Protein AF-0000000079325546 (afdb_homodimer)

Structure (mmCIF, N/CA/C/O backbone):
data_AF-0000000079325546-model_v1
#
loop_
_entity.id
_entity.type
_entity.pdbx_description
1 polymer "Pyridoxamine 5'-phosphate oxidase"
#
loop_
_atom_site.group_PDB
_atom_site.id
_atom_site.type_symbol
_atom_site.label_atom_id
_atom_site.label_alt_id
_atom_site.label_comp_id
_atom_site.label_asym_id
_atom_site.label_entity_id
_atom_site.label_seq_id
_atom_site.pdbx_PDB_ins_code
_atom_site.Cartn_x
_atom_site.Cartn_y
_atom_site.Cartn_z
_atom_site.occupancy
_atom_site.B_iso_or_equiv
_atom_site.auth_seq_id
_atom_site.auth_comp_id
_atom_site.auth_asym_id
_atom_site.auth_atom_id
_atom_site.pdbx_PDB_model_num
ATOM 1 N N . MET A 1 1 ? 11.289 -16.547 10.039 1 93.25 1 MET A N 1
ATOM 2 C CA . MET A 1 1 ? 10.32 -16.469 8.945 1 93.25 1 MET A CA 1
ATOM 3 C C . MET A 1 1 ? 9.016 -17.156 9.328 1 93.25 1 MET A C 1
ATOM 5 O O . MET A 1 1 ? 7.969 -16.875 8.742 1 93.25 1 MET A O 1
ATOM 9 N N . ASP A 1 2 ? 8.977 -17.953 10.344 1 94.94 2 ASP A N 1
ATOM 10 C CA . ASP A 1 2 ? 7.75 -18.625 10.75 1 94.94 2 ASP A CA 1
ATOM 11 C C . ASP A 1 2 ? 6.691 -17.641 11.211 1 94.94 2 ASP A C 1
ATOM 13 O O . ASP A 1 2 ? 5.52 -17.75 10.859 1 94.94 2 ASP A O 1
ATOM 17 N N . LYS A 1 3 ? 7.148 -16.656 11.977 1 96.25 3 LYS A N 1
ATOM 18 C CA . LYS A 1 3 ? 6.262 -15.609 12.461 1 96.25 3 LYS A CA 1
ATOM 19 C C . LYS A 1 3 ? 5.594 -14.867 11.305 1 96.25 3 LYS A C 1
ATOM 21 O O . LYS A 1 3 ? 4.383 -14.633 11.328 1 96.25 3 LYS A O 1
ATOM 26 N N . ILE A 1 4 ? 6.336 -14.562 10.305 1 98.06 4 ILE A N 1
ATOM 27 C CA . ILE A 1 4 ? 5.863 -13.828 9.133 1 98.06 4 ILE A CA 1
ATOM 28 C C . ILE A 1 4 ? 4.867 -14.688 8.352 1 98.06 4 ILE A C 1
ATOM 30 O O . ILE A 1 4 ? 3.791 -14.219 7.984 1 98.06 4 ILE A O 1
ATOM 34 N N . ILE A 1 5 ? 5.23 -15.898 8.141 1 97.81 5 ILE A N 1
ATOM 35 C CA . ILE A 1 5 ? 4.406 -16.812 7.363 1 97.81 5 ILE A CA 1
ATOM 36 C C . ILE A 1 5 ? 3.076 -17.047 8.078 1 97.81 5 ILE A C 1
ATOM 38 O O . ILE A 1 5 ? 2.014 -16.984 7.449 1 97.81 5 ILE A O 1
ATOM 42 N N . ASP A 1 6 ? 3.08 -17.297 9.367 1 97.62 6 ASP A N 1
ATOM 43 C CA . ASP A 1 6 ? 1.866 -17.484 10.156 1 97.62 6 ASP A CA 1
ATOM 44 C C . ASP A 1 6 ? 0.95 -16.266 10.055 1 97.62 6 ASP A C 1
ATOM 46 O O . ASP A 1 6 ? -0.263 -16.406 9.891 1 97.62 6 ASP A O 1
ATOM 50 N N . PHE A 1 7 ? 1.542 -15.086 10.172 1 98.12 7 PHE A N 1
ATOM 51 C CA . PHE A 1 7 ? 0.789 -13.836 10.086 1 98.12 7 PHE A CA 1
ATOM 52 C C . PHE A 1 7 ? 0.1 -13.711 8.734 1 98.12 7 PHE A C 1
ATOM 54 O O . PHE A 1 7 ? -1.099 -13.43 8.664 1 98.12 7 PHE A O 1
ATOM 61 N N . LEU A 1 8 ? 0.866 -13.984 7.656 1 97.94 8 LEU A N 1
ATOM 62 C CA . LEU A 1 8 ? 0.354 -13.758 6.309 1 97.94 8 LEU A CA 1
ATOM 63 C C . LEU A 1 8 ? -0.679 -14.82 5.938 1 97.94 8 LEU A C 1
ATOM 65 O O . LEU A 1 8 ? -1.595 -14.547 5.156 1 97.94 8 LEU A O 1
ATOM 69 N N . GLU A 1 9 ? -0.531 -15.992 6.469 1 96.62 9 GLU A N 1
ATOM 70 C CA . GLU A 1 9 ? -1.527 -17.031 6.223 1 96.62 9 GLU A CA 1
ATOM 71 C C . GLU A 1 9 ? -2.859 -16.688 6.883 1 96.62 9 GLU A C 1
ATOM 73 O O . GLU A 1 9 ? -3.924 -17 6.344 1 96.62 9 GLU A O 1
ATOM 78 N N . LYS A 1 10 ? -2.811 -15.977 7.977 1 96.75 10 LYS A N 1
ATOM 79 C CA . LYS A 1 10 ? -4.012 -15.578 8.703 1 96.75 10 LYS A CA 1
ATOM 80 C C . LYS A 1 10 ? -4.57 -14.266 8.164 1 96.75 10 LYS A C 1
ATOM 82 O O . LYS A 1 10 ? -5.746 -13.961 8.352 1 96.75 10 LYS A O 1
ATOM 87 N N . ASN A 1 11 ? -3.682 -13.492 7.566 1 96.75 11 ASN A N 1
ATOM 88 C CA . ASN A 1 11 ? -3.998 -12.203 6.961 1 96.75 11 ASN A CA 1
ATOM 89 C C . ASN A 1 11 ? -3.445 -12.094 5.543 1 96.75 11 ASN A C 1
ATOM 91 O O . ASN A 1 11 ? -2.35 -11.57 5.336 1 96.75 11 ASN A O 1
ATOM 95 N N . ASN A 1 12 ? -4.254 -12.469 4.559 1 94.75 12 ASN A N 1
ATOM 96 C CA . ASN A 1 12 ? -3.639 -12.695 3.254 1 94.75 12 ASN A CA 1
ATOM 97 C C . ASN A 1 12 ? -4.035 -11.617 2.254 1 94.75 12 ASN A C 1
ATOM 99 O O . ASN A 1 12 ? -3.68 -11.695 1.076 1 94.75 12 ASN A O 1
ATOM 103 N N . VAL A 1 13 ? -4.836 -10.625 2.691 1 95.88 13 VAL A N 1
ATOM 104 C CA . VAL A 1 13 ? -5.203 -9.508 1.827 1 95.88 13 VAL A CA 1
ATOM 105 C C . VAL A 1 13 ? -4.402 -8.266 2.217 1 95.88 13 VAL A C 1
ATOM 107 O O . VAL A 1 13 ? -4.402 -7.859 3.381 1 95.88 13 VAL A O 1
ATOM 110 N N . GLY A 1 14 ? -3.703 -7.766 1.315 1 97.62 14 GLY A N 1
ATOM 111 C CA . GLY A 1 14 ? -2.904 -6.57 1.534 1 97.62 14 GLY A CA 1
ATOM 112 C C . GLY A 1 14 ? -2.801 -5.688 0.304 1 97.62 14 GLY A C 1
ATOM 113 O O . GLY A 1 14 ? -3.727 -5.637 -0.509 1 97.62 14 GLY A O 1
ATOM 114 N N . VAL A 1 15 ? -1.781 -4.887 0.283 1 98.38 15 VAL A N 1
ATOM 115 C CA . VAL A 1 15 ? -1.498 -4.008 -0.848 1 98.38 15 VAL A CA 1
ATOM 116 C C . VAL A 1 15 ? -0.168 -4.402 -1.486 1 98.38 15 VAL A C 1
ATOM 118 O O . VAL A 1 15 ? 0.863 -4.449 -0.811 1 98.38 15 VAL A O 1
ATOM 121 N N . LEU A 1 16 ? -0.198 -4.703 -2.732 1 98.75 16 LEU A N 1
ATOM 122 C CA . LEU A 1 16 ? 1.007 -4.934 -3.523 1 98.75 16 LEU A CA 1
ATOM 123 C C . LEU A 1 16 ? 1.442 -3.652 -4.23 1 98.75 16 LEU A C 1
ATOM 125 O O . LEU A 1 16 ? 0.652 -3.033 -4.945 1 98.75 16 LEU A O 1
ATOM 129 N N . THR A 1 17 ? 2.678 -3.33 -4.02 1 98.81 17 THR A N 1
ATOM 130 C CA . THR A 1 17 ? 3.174 -2.084 -4.594 1 98.81 17 THR A CA 1
ATOM 131 C C . THR A 1 17 ? 4.309 -2.355 -5.578 1 98.81 17 THR A C 1
ATOM 133 O O . THR A 1 17 ? 5.145 -3.227 -5.344 1 98.81 17 THR A O 1
ATOM 136 N N . THR A 1 18 ? 4.27 -1.662 -6.656 1 98.75 18 THR A N 1
ATOM 137 C CA . THR A 1 18 ? 5.309 -1.617 -7.68 1 98.75 18 THR A CA 1
ATOM 138 C C . THR A 1 18 ? 5.789 -0.187 -7.902 1 98.75 18 THR A C 1
ATOM 140 O O . THR A 1 18 ? 5.254 0.752 -7.309 1 98.75 18 THR A O 1
ATOM 143 N N . SER A 1 19 ? 6.891 -0.044 -8.602 1 98.5 19 SER A N 1
ATOM 144 C CA . SER A 1 19 ? 7.414 1.28 -8.922 1 98.5 19 SER A CA 1
ATOM 145 C C . SER A 1 19 ? 7.695 1.416 -10.414 1 98.5 19 SER A C 1
ATOM 147 O O . SER A 1 19 ? 8.336 0.551 -11.016 1 98.5 19 SER A O 1
ATOM 149 N N . GLU A 1 20 ? 7.098 2.387 -10.992 1 98 20 GLU A N 1
ATOM 150 C CA . GLU A 1 20 ? 7.348 2.758 -12.383 1 98 20 GLU A CA 1
ATOM 151 C C . GLU A 1 20 ? 7.883 4.184 -12.484 1 98 20 GLU A C 1
ATOM 153 O O . GLU A 1 20 ? 7.219 5.133 -12.055 1 98 20 GLU A O 1
ATOM 158 N N . ASN A 1 21 ? 9.141 4.398 -13.039 1 97.31 21 ASN A N 1
ATOM 159 C CA . ASN A 1 21 ? 9.758 5.719 -13.125 1 97.31 21 ASN A CA 1
ATOM 160 C C . ASN A 1 21 ? 9.844 6.387 -11.758 1 97.31 21 ASN A C 1
ATOM 162 O O . ASN A 1 21 ? 9.539 7.574 -11.625 1 97.31 21 ASN A O 1
ATOM 166 N N . ASN A 1 22 ? 10.141 5.621 -10.789 1 97.94 22 ASN A N 1
ATOM 167 C CA . ASN A 1 22 ? 10.32 6.031 -9.406 1 97.94 22 ASN A CA 1
ATOM 168 C C . ASN A 1 22 ? 9.031 6.574 -8.805 1 97.94 22 ASN A C 1
ATOM 170 O O . ASN A 1 22 ? 9.062 7.363 -7.859 1 97.94 22 ASN A O 1
ATOM 174 N N . LYS A 1 23 ? 7.867 6.203 -9.422 1 98.5 23 LYS A N 1
ATOM 175 C CA . LYS A 1 23 ? 6.547 6.473 -8.852 1 98.5 23 LYS A CA 1
ATOM 176 C C . LYS A 1 23 ? 5.879 5.184 -8.375 1 98.5 23 LYS A C 1
ATOM 178 O O . LYS A 1 23 ? 5.797 4.207 -9.125 1 98.5 23 LYS A O 1
ATOM 183 N N . PRO A 1 24 ? 5.441 5.184 -7.168 1 98.56 24 PRO A N 1
ATOM 184 C CA . PRO A 1 24 ? 4.848 3.959 -6.625 1 98.56 24 PRO A CA 1
ATOM 185 C C . PRO A 1 24 ? 3.402 3.754 -7.074 1 98.56 24 PRO A C 1
ATOM 187 O O . PRO A 1 24 ? 2.656 4.727 -7.227 1 98.56 24 PRO A O 1
ATOM 190 N N . HIS A 1 25 ? 3.051 2.543 -7.289 1 98.12 25 HIS A N 1
ATOM 191 C CA . HIS A 1 25 ? 1.702 2.111 -7.637 1 98.12 25 HIS A CA 1
ATOM 192 C C . HIS A 1 25 ? 1.265 0.926 -6.781 1 98.12 25 HIS A C 1
ATOM 194 O O . HIS A 1 25 ? 1.986 -0.068 -6.676 1 98.12 25 HIS A O 1
ATOM 200 N N . GLY A 1 26 ? 0.148 1.068 -6.137 1 97.81 26 GLY A N 1
ATOM 201 C CA . GLY A 1 26 ? -0.352 -0.001 -5.285 1 97.81 26 GLY A CA 1
ATOM 202 C C . GLY A 1 26 ? -1.658 -0.593 -5.781 1 97.81 26 GLY A C 1
ATOM 203 O O . GLY A 1 26 ? -2.396 0.053 -6.527 1 97.81 26 GLY A O 1
ATOM 204 N N . ARG A 1 27 ? -1.995 -1.806 -5.34 1 96.69 27 ARG A N 1
ATOM 205 C CA . ARG A 1 27 ? -3.262 -2.479 -5.609 1 96.69 27 ARG A CA 1
ATOM 206 C C . ARG A 1 27 ? -3.59 -3.49 -4.52 1 96.69 27 ARG A C 1
ATOM 208 O O . ARG A 1 27 ? -2.689 -4.082 -3.924 1 96.69 27 ARG A O 1
ATOM 215 N N . PRO A 1 28 ? -4.883 -3.609 -4.297 1 96.62 28 PRO A N 1
ATOM 216 C CA . PRO A 1 28 ? -5.219 -4.734 -3.424 1 96.62 28 PRO A CA 1
ATOM 217 C C . PRO A 1 28 ? -4.801 -6.082 -4.008 1 96.62 28 PRO A C 1
ATOM 219 O O . PRO A 1 28 ? -4.934 -6.305 -5.215 1 96.62 28 PRO A O 1
ATOM 222 N N . GLN A 1 29 ? -4.285 -6.898 -3.205 1 96.69 29 GLN A N 1
ATOM 223 C CA . GLN A 1 29 ? -3.777 -8.188 -3.652 1 96.69 29 GLN A CA 1
ATOM 224 C C . GLN A 1 29 ? -3.832 -9.219 -2.527 1 96.69 29 GLN A C 1
ATOM 226 O O . GLN A 1 29 ? -3.6 -8.891 -1.363 1 96.69 29 GLN A O 1
ATOM 231 N N . HIS A 1 30 ? -4.098 -10.383 -2.934 1 95.31 30 HIS A N 1
ATOM 232 C CA . HIS A 1 30 ? -3.973 -11.539 -2.051 1 95.31 30 HIS A CA 1
ATOM 233 C C . HIS A 1 30 ? -2.633 -12.234 -2.242 1 95.31 30 HIS A C 1
ATOM 235 O O . HIS A 1 30 ? -2.146 -12.359 -3.369 1 95.31 30 HIS A O 1
ATOM 241 N N . ILE A 1 31 ? -2.082 -12.648 -1.13 1 97 31 ILE A N 1
ATOM 242 C CA . ILE A 1 31 ? -1.079 -13.695 -1.29 1 97 31 ILE A CA 1
ATOM 243 C C . ILE A 1 31 ? -1.768 -15.039 -1.515 1 97 31 ILE A C 1
ATOM 245 O O . ILE A 1 31 ? -2.516 -15.516 -0.655 1 97 31 ILE A O 1
ATOM 249 N N . HIS A 1 32 ? -1.506 -15.672 -2.541 1 95.56 32 HIS A N 1
ATOM 250 C CA . HIS A 1 32 ? -2.32 -16.812 -2.947 1 95.56 32 HIS A CA 1
ATOM 251 C C . HIS A 1 32 ? -1.761 -18.109 -2.385 1 95.56 32 HIS A C 1
ATOM 253 O O . HIS A 1 32 ? -2.508 -19.062 -2.158 1 95.56 32 HIS A O 1
ATOM 259 N N . LEU A 1 33 ? -0.439 -18.156 -2.262 1 96.5 33 LEU A N 1
ATOM 260 C CA . LEU A 1 33 ? 0.204 -19.375 -1.784 1 96.5 33 LEU A CA 1
ATOM 261 C C . LEU A 1 33 ? 1.581 -19.062 -1.203 1 96.5 33 LEU A C 1
ATOM 263 O O . LEU A 1 33 ? 2.332 -18.266 -1.763 1 96.5 33 LEU A O 1
ATOM 267 N N . ILE A 1 34 ? 1.872 -19.578 -0.081 1 97.31 34 ILE A N 1
ATOM 268 C CA . ILE A 1 34 ? 3.213 -19.594 0.496 1 97.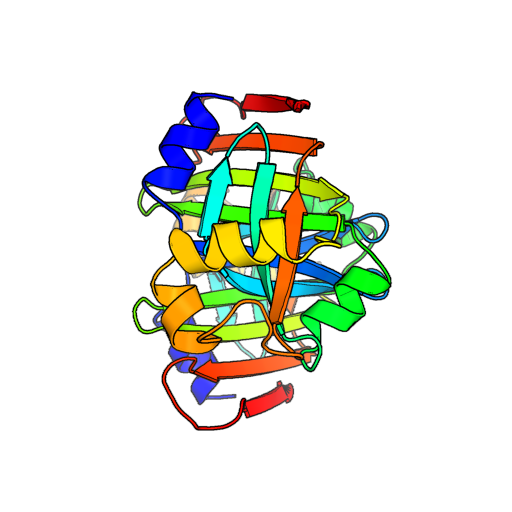31 34 ILE A CA 1
ATOM 269 C C . ILE A 1 34 ? 3.721 -21.031 0.594 1 97.31 34 ILE A C 1
ATOM 271 O O . ILE A 1 34 ? 3.164 -21.844 1.337 1 97.31 34 ILE A O 1
ATOM 275 N N . LYS A 1 35 ? 4.738 -21.281 -0.217 1 95.38 35 LYS A N 1
ATOM 276 C CA . LYS A 1 35 ? 5.234 -22.656 -0.28 1 95.38 35 LYS A CA 1
ATOM 277 C C . LYS A 1 35 ? 6.699 -22.688 -0.703 1 95.38 35 LYS A C 1
ATOM 279 O O . LYS A 1 35 ? 7.109 -21.953 -1.606 1 95.38 35 LYS A O 1
ATOM 284 N N . ASP A 1 36 ? 7.523 -23.562 0.005 1 94 36 ASP A N 1
ATOM 285 C CA . ASP A 1 36 ? 8.914 -23.828 -0.343 1 94 36 ASP A CA 1
ATOM 286 C C . ASP A 1 36 ? 9.727 -22.547 -0.393 1 94 36 ASP A C 1
ATOM 288 O O . ASP A 1 36 ? 10.484 -22.312 -1.34 1 94 36 ASP A O 1
ATOM 292 N N . GLY A 1 37 ? 9.414 -21.641 0.538 1 94.44 37 GLY A N 1
ATOM 293 C CA . GLY A 1 37 ? 10.172 -20.406 0.686 1 94.44 37 GLY A CA 1
ATOM 294 C C . GLY A 1 37 ? 9.758 -19.328 -0.3 1 94.44 37 GLY A C 1
ATOM 295 O O . GLY A 1 37 ? 10.414 -18.297 -0.406 1 94.44 37 GLY A O 1
ATOM 296 N N . LYS A 1 38 ? 8.625 -19.562 -0.994 1 96.75 38 LYS A N 1
ATOM 297 C CA . LYS A 1 38 ? 8.164 -18.609 -1.994 1 96.75 38 LYS A CA 1
ATOM 298 C C . LYS A 1 38 ? 6.824 -17.984 -1.588 1 96.75 38 LYS A C 1
ATOM 300 O O . LYS A 1 38 ? 5.949 -18.688 -1.071 1 96.75 38 LYS A O 1
ATOM 305 N N . PHE A 1 39 ? 6.715 -16.781 -1.78 1 98.31 39 PHE A N 1
ATOM 306 C CA . PHE A 1 39 ? 5.453 -16.047 -1.675 1 98.31 39 PHE A CA 1
ATOM 307 C C . PHE A 1 39 ? 4.852 -15.812 -3.055 1 98.31 39 PHE A C 1
ATOM 309 O O . PHE A 1 39 ? 5.367 -15 -3.826 1 98.31 39 PHE A O 1
ATOM 316 N N . TYR A 1 40 ? 3.703 -16.406 -3.395 1 98.25 40 TYR A N 1
ATOM 317 C CA . TYR A 1 40 ? 3.168 -16.422 -4.75 1 98.25 40 TYR A CA 1
ATOM 318 C C . TYR A 1 40 ? 2.051 -15.391 -4.902 1 98.25 40 TYR A C 1
ATOM 320 O O . TYR A 1 40 ? 1.165 -15.297 -4.051 1 98.25 40 TYR A O 1
ATOM 328 N N . PHE A 1 41 ? 2.096 -14.75 -5.988 1 98.38 41 PHE A N 1
ATOM 329 C CA . PHE A 1 41 ? 1.073 -13.82 -6.453 1 98.38 41 PHE A CA 1
ATOM 330 C C . PHE A 1 41 ? 0.689 -14.117 -7.898 1 98.38 41 PHE A C 1
ATOM 332 O O . PHE A 1 41 ? 1.352 -14.906 -8.57 1 98.38 41 PHE A O 1
ATOM 339 N N . THR A 1 42 ? -0.396 -13.453 -8.312 1 98.06 42 THR A N 1
ATOM 340 C CA . THR A 1 42 ? -0.812 -13.617 -9.703 1 98.06 42 THR A CA 1
ATOM 341 C C . THR A 1 42 ? -1.234 -12.273 -10.297 1 98.06 42 THR A C 1
ATOM 343 O O . THR A 1 42 ? -1.487 -11.312 -9.562 1 98.06 42 THR A O 1
ATOM 346 N N . THR A 1 43 ? -1.185 -12.195 -11.57 1 97.5 43 THR A N 1
ATOM 347 C CA . THR A 1 43 ? -1.693 -11.062 -12.344 1 97.5 43 THR A CA 1
ATOM 348 C C . THR A 1 43 ? -2.049 -11.5 -13.758 1 97.5 43 THR A C 1
ATOM 350 O O . THR A 1 43 ? -1.806 -12.641 -14.148 1 97.5 43 THR A O 1
ATOM 353 N N . ALA A 1 44 ? -2.805 -10.719 -14.461 1 97.06 44 ALA A N 1
ATOM 354 C CA . ALA A 1 44 ? -3.025 -10.906 -15.891 1 97.06 44 ALA A CA 1
ATOM 355 C C . ALA A 1 44 ? -2.012 -10.117 -16.703 1 97.06 44 ALA A C 1
ATOM 357 O O . ALA A 1 44 ? -1.651 -8.992 -16.344 1 97.06 44 ALA A O 1
ATOM 358 N N . ASN A 1 45 ? -1.561 -10.664 -17.812 1 97.44 45 ASN A N 1
ATOM 359 C CA . ASN A 1 45 ? -0.515 -10 -18.578 1 97.44 45 ASN A CA 1
ATOM 360 C C . ASN A 1 45 ? -1.075 -8.844 -19.406 1 97.44 45 ASN A C 1
ATOM 362 O O . ASN A 1 45 ? -0.331 -8.164 -20.109 1 97.44 45 ASN A O 1
ATOM 366 N N . VAL A 1 46 ? -2.381 -8.57 -19.312 1 96.44 46 VAL A N 1
ATOM 367 C CA . VAL A 1 46 ? -3.004 -7.434 -19.984 1 96.44 46 VAL A CA 1
ATOM 368 C C . VAL A 1 46 ? -3.09 -6.25 -19.031 1 96.44 46 VAL A C 1
ATOM 370 O O . VAL A 1 46 ? -3.48 -5.148 -19.422 1 96.44 46 VAL A O 1
ATOM 373 N N . LYS A 1 47 ? -2.809 -6.457 -17.812 1 95 47 LYS A N 1
ATOM 374 C CA . LYS A 1 47 ? -2.9 -5.418 -16.781 1 95 47 LYS A CA 1
ATOM 375 C C . LYS A 1 47 ? -1.607 -4.613 -16.703 1 95 47 LYS A C 1
ATOM 377 O O . LYS A 1 47 ? -0.533 -5.117 -17.031 1 95 47 LYS A O 1
ATOM 382 N N . LYS A 1 48 ? -1.711 -3.436 -16.156 1 95.44 48 LYS A N 1
ATOM 383 C CA . LYS A 1 48 ? -0.566 -2.545 -15.984 1 95.44 48 LYS A CA 1
ATOM 384 C C . LYS A 1 48 ? 0.462 -3.148 -15.039 1 95.44 48 LYS A C 1
ATOM 386 O O . LYS A 1 48 ? 1.667 -2.949 -15.203 1 95.44 48 LYS A O 1
ATOM 391 N N . ALA A 1 49 ? -0.031 -3.857 -14.047 1 97.19 49 ALA A N 1
ATOM 392 C CA . ALA A 1 49 ? 0.877 -4.469 -13.078 1 97.19 49 ALA A CA 1
ATOM 393 C C . ALA A 1 49 ? 1.898 -5.363 -13.773 1 97.19 49 ALA A C 1
ATOM 395 O O . ALA A 1 49 ? 3.08 -5.363 -13.422 1 97.19 49 ALA A O 1
ATOM 396 N N . TYR A 1 50 ? 1.479 -6.062 -14.727 1 98.12 50 TYR A N 1
ATOM 397 C CA . TYR A 1 50 ? 2.367 -6.977 -15.438 1 98.12 50 TYR A CA 1
ATOM 398 C C . TYR A 1 50 ? 3.486 -6.219 -16.141 1 98.12 50 TYR A C 1
ATOM 400 O O . TYR A 1 50 ? 4.66 -6.562 -16 1 98.12 50 TYR A O 1
ATOM 408 N N . THR A 1 51 ? 3.129 -5.203 -16.859 1 97.69 51 THR A N 1
ATOM 409 C CA . THR A 1 51 ? 4.113 -4.41 -17.578 1 97.69 51 THR A CA 1
ATOM 410 C C . THR A 1 51 ? 5.09 -3.746 -16.609 1 97.69 51 THR A C 1
ATOM 412 O O . THR A 1 51 ? 6.297 -3.721 -16.859 1 97.69 51 THR A O 1
ATOM 415 N N . GLN A 1 52 ? 4.566 -3.244 -15.562 1 98.31 52 GLN A N 1
ATOM 416 C CA . GLN A 1 52 ? 5.414 -2.631 -14.555 1 98.31 52 GLN A CA 1
ATOM 417 C C . GLN A 1 52 ? 6.434 -3.629 -14.008 1 98.31 52 GLN A C 1
ATOM 419 O O . GLN A 1 52 ? 7.621 -3.311 -13.898 1 98.31 52 GLN A O 1
ATOM 424 N N . LEU A 1 53 ? 5.965 -4.828 -13.711 1 98.5 53 LEU A N 1
ATOM 425 C CA . LEU A 1 53 ? 6.805 -5.848 -13.086 1 98.5 53 LEU A CA 1
ATOM 426 C C . LEU A 1 53 ? 7.852 -6.363 -14.062 1 98.5 53 LEU A C 1
ATOM 428 O O . LEU A 1 53 ? 8.953 -6.742 -13.656 1 98.5 53 LEU A O 1
ATOM 432 N N . LYS A 1 54 ? 7.531 -6.391 -15.328 1 98.12 54 LYS A N 1
ATOM 433 C CA . LYS A 1 54 ? 8.492 -6.777 -16.359 1 98.12 54 LYS A CA 1
ATOM 434 C C . LYS A 1 54 ? 9.633 -5.762 -16.453 1 98.12 54 LYS A C 1
ATOM 436 O O . LYS A 1 54 ? 10.781 -6.133 -16.672 1 98.12 54 LYS A O 1
ATOM 441 N N . GLU A 1 55 ? 9.312 -4.551 -16.281 1 98.12 55 GLU A N 1
ATOM 442 C CA . GLU A 1 55 ? 10.289 -3.471 -16.391 1 98.12 55 GLU A CA 1
ATOM 443 C C . GLU A 1 55 ? 11.086 -3.312 -15.109 1 98.12 55 GLU A C 1
ATOM 445 O O . GLU A 1 55 ? 12.297 -3.086 -15.141 1 98.12 55 GLU A O 1
ATOM 450 N N . ASN A 1 56 ? 10.453 -3.289 -14.016 1 98.62 56 ASN A N 1
ATOM 451 C CA . ASN A 1 56 ? 11.016 -3.189 -12.68 1 98.62 56 ASN A CA 1
ATOM 452 C C . ASN A 1 56 ? 10.461 -4.273 -11.75 1 98.62 56 ASN A C 1
ATOM 454 O O . ASN A 1 56 ? 9.383 -4.109 -11.18 1 98.62 56 ASN A O 1
ATOM 458 N N . PRO A 1 57 ? 11.18 -5.293 -11.5 1 98.75 57 PRO A N 1
ATOM 459 C CA . PRO A 1 57 ? 10.641 -6.469 -10.812 1 98.75 57 PRO A CA 1
ATOM 460 C C . PRO A 1 57 ? 10.664 -6.328 -9.297 1 98.75 57 PRO A C 1
ATOM 462 O O . PRO A 1 57 ? 10.461 -7.309 -8.57 1 98.75 57 PRO A O 1
ATOM 465 N N . TYR A 1 58 ? 10.969 -5.176 -8.758 1 98.81 58 TYR A N 1
ATOM 466 C CA . TYR A 1 58 ? 10.977 -4.965 -7.312 1 98.81 58 TYR A CA 1
ATOM 467 C C . TYR A 1 58 ? 9.586 -4.625 -6.801 1 98.81 58 TYR A C 1
ATOM 469 O O . TYR A 1 58 ? 8.898 -3.77 -7.367 1 98.81 58 TYR A O 1
ATOM 477 N N . ILE A 1 59 ? 9.18 -5.328 -5.695 1 98.88 59 ILE A N 1
ATOM 478 C CA . ILE A 1 59 ? 7.855 -5.09 -5.125 1 98.88 59 ILE A CA 1
ATOM 479 C C . ILE A 1 59 ? 7.965 -4.945 -3.611 1 98.88 59 ILE A C 1
ATOM 481 O O . ILE A 1 59 ? 9.008 -5.242 -3.027 1 98.88 59 ILE A O 1
ATOM 485 N N . GLU A 1 60 ? 6.953 -4.492 -2.998 1 98.88 60 GLU A N 1
ATOM 486 C CA . GLU A 1 60 ? 6.645 -4.648 -1.579 1 98.88 60 GLU A CA 1
ATOM 487 C C . GLU A 1 60 ? 5.172 -4.988 -1.369 1 98.88 60 GLU A C 1
ATOM 489 O O . GLU A 1 60 ? 4.297 -4.398 -2.008 1 98.88 60 GLU A O 1
ATOM 494 N N . PHE A 1 61 ? 4.91 -5.961 -0.638 1 98.88 61 PHE A N 1
ATOM 495 C CA . PHE A 1 61 ? 3.572 -6.336 -0.202 1 98.88 61 PHE A CA 1
ATOM 496 C C . PHE A 1 61 ? 3.375 -6.023 1.276 1 98.88 61 PHE A C 1
ATOM 498 O O . PHE A 1 61 ? 4.203 -6.395 2.111 1 98.88 61 PHE A O 1
ATOM 505 N N . ILE A 1 62 ? 2.314 -5.332 1.601 1 98.75 62 ILE A N 1
ATOM 506 C CA . ILE A 1 62 ? 2.107 -4.84 2.957 1 98.75 62 ILE A CA 1
ATOM 507 C C . ILE A 1 62 ? 0.739 -5.289 3.467 1 98.75 62 ILE A C 1
ATOM 509 O O . ILE A 1 62 ? -0.271 -5.121 2.777 1 98.75 62 ILE A O 1
ATOM 513 N N . VAL A 1 63 ? 0.681 -5.836 4.645 1 98.44 63 VAL A N 1
ATOM 514 C CA . VAL A 1 63 ? -0.55 -6.199 5.34 1 98.44 63 VAL A CA 1
ATOM 515 C C . VAL A 1 63 ? -0.566 -5.562 6.73 1 98.44 63 VAL A C 1
ATOM 517 O O . VAL A 1 63 ? 0.394 -5.695 7.492 1 98.44 63 VAL A O 1
ATOM 520 N N . THR A 1 64 ? -1.6 -4.852 7.043 1 97.44 64 THR A N 1
ATOM 521 C CA . THR A 1 64 ? -1.791 -4.254 8.359 1 97.44 64 THR A CA 1
ATOM 522 C C . THR A 1 64 ? -3.109 -4.715 8.977 1 97.44 64 THR A C 1
ATOM 524 O O . THR A 1 64 ? -4.16 -4.645 8.336 1 97.44 64 THR A O 1
ATOM 527 N N . THR A 1 65 ? -3.084 -5.176 10.172 1 96.12 65 THR A N 1
ATOM 528 C CA . THR A 1 65 ? -4.289 -5.605 10.867 1 96.12 65 THR A CA 1
ATOM 529 C C . THR A 1 65 ? -4.945 -4.43 11.586 1 96.12 65 THR A C 1
ATOM 531 O O . THR A 1 65 ? -4.395 -3.326 11.617 1 96.12 65 THR A O 1
ATOM 534 N N . GLN A 1 66 ? -6.117 -4.633 12.195 1 91.62 66 GLN A N 1
ATOM 535 C CA . GLN A 1 66 ? -6.883 -3.598 12.875 1 91.62 66 GLN A CA 1
ATOM 536 C C . GLN A 1 66 ? -6.145 -3.092 14.117 1 91.62 66 GLN A C 1
ATOM 538 O O . GLN A 1 66 ? -6.355 -1.958 14.547 1 91.62 66 GLN A O 1
ATOM 543 N N . ASP A 1 67 ? -5.336 -3.918 14.648 1 91.88 67 ASP A N 1
ATOM 544 C CA . ASP A 1 67 ? -4.59 -3.518 15.836 1 91.88 67 ASP A CA 1
ATOM 545 C C . ASP A 1 67 ? -3.227 -2.939 15.461 1 91.88 67 ASP A C 1
ATOM 547 O O . ASP A 1 67 ? -2.32 -2.883 16.297 1 91.88 67 ASP A O 1
ATOM 551 N N . TYR A 1 68 ? -2.971 -2.678 14.172 1 92.31 68 TYR A N 1
ATOM 552 C CA . TYR A 1 68 ? -1.841 -1.926 13.633 1 92.31 68 TYR A CA 1
ATOM 553 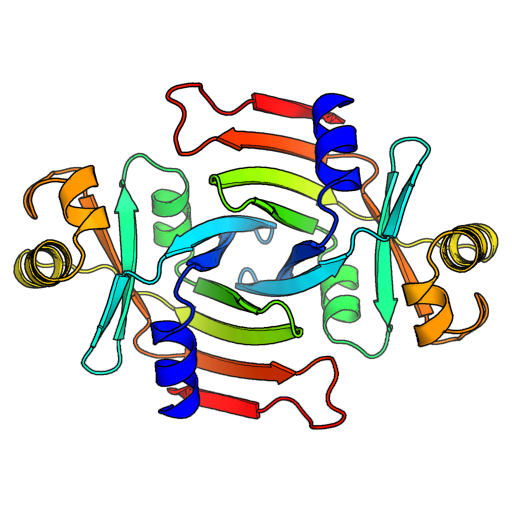C C . TYR A 1 68 ? -0.567 -2.762 13.664 1 92.31 68 TYR A C 1
ATOM 555 O O . TYR A 1 68 ? 0.526 -2.23 13.867 1 92.31 68 TYR A O 1
ATOM 563 N N . VAL A 1 69 ? -0.762 -4.047 13.695 1 96.75 69 VAL A N 1
ATOM 564 C CA . VAL A 1 69 ? 0.366 -4.918 13.375 1 96.75 69 VAL A CA 1
ATOM 565 C C . VAL A 1 69 ? 0.564 -4.973 11.867 1 96.75 69 VAL A C 1
ATOM 567 O O . VAL A 1 69 ? -0.392 -5.18 11.117 1 96.75 69 VAL A O 1
ATOM 570 N N . THR A 1 70 ? 1.794 -4.727 11.461 1 97.88 70 THR A N 1
ATOM 571 C CA . THR A 1 70 ? 2.08 -4.645 10.031 1 97.88 70 THR A CA 1
ATOM 572 C C . THR A 1 70 ? 3.211 -5.598 9.656 1 97.88 70 THR A C 1
ATOM 574 O O . THR A 1 70 ? 4.219 -5.688 10.359 1 97.88 70 THR A O 1
ATOM 577 N N . VAL A 1 71 ? 2.99 -6.289 8.594 1 98.56 71 VAL A N 1
ATOM 578 C CA . VAL A 1 71 ? 4.051 -7.07 7.965 1 98.56 71 VAL A CA 1
ATOM 579 C C . VAL A 1 71 ? 4.281 -6.578 6.539 1 98.56 71 VAL A C 1
ATOM 581 O O . VAL A 1 71 ? 3.328 -6.363 5.789 1 98.56 71 VAL A O 1
ATOM 584 N N . ARG A 1 72 ? 5.516 -6.352 6.211 1 98.56 72 ARG A N 1
ATOM 585 C CA . ARG A 1 72 ? 5.945 -6.008 4.859 1 98.56 72 ARG A CA 1
ATOM 586 C C . ARG A 1 72 ? 6.969 -7.016 4.34 1 98.56 72 ARG A C 1
ATOM 588 O O . ARG A 1 72 ? 7.895 -7.398 5.059 1 98.56 72 ARG A O 1
ATOM 595 N N . ILE A 1 73 ? 6.734 -7.453 3.131 1 98.81 73 ILE A N 1
ATOM 596 C CA . ILE A 1 73 ? 7.766 -8.234 2.453 1 98.81 73 ILE A CA 1
ATOM 597 C C . ILE A 1 73 ? 8.164 -7.539 1.151 1 98.81 73 ILE A C 1
ATOM 599 O O . ILE A 1 73 ? 7.312 -6.992 0.448 1 98.81 73 ILE A O 1
ATOM 603 N N . ASN A 1 74 ? 9.406 -7.461 0.918 1 98.81 74 ASN A N 1
ATOM 604 C CA . ASN A 1 74 ? 9.891 -6.766 -0.271 1 98.81 74 ASN A CA 1
ATOM 605 C C . ASN A 1 74 ? 11.086 -7.48 -0.896 1 98.81 74 ASN A C 1
ATOM 607 O O . ASN A 1 74 ? 11.773 -8.258 -0.224 1 98.81 74 ASN A O 1
ATOM 611 N N . GLY A 1 75 ? 11.234 -7.277 -2.137 1 98.62 75 GLY A N 1
ATOM 612 C CA . GLY A 1 75 ? 12.336 -7.875 -2.877 1 98.62 75 GLY A CA 1
ATOM 613 C C . GLY A 1 75 ? 12.094 -7.926 -4.371 1 98.62 75 GLY A C 1
ATOM 614 O O . GLY A 1 75 ? 11.18 -7.27 -4.883 1 98.62 75 GLY A O 1
ATOM 615 N N . LYS A 1 76 ? 12.961 -8.656 -5.035 1 98.75 76 LYS A N 1
ATOM 616 C CA . LYS A 1 76 ? 12.883 -8.852 -6.48 1 98.75 76 LYS A CA 1
ATOM 617 C C . LYS A 1 76 ? 12.109 -10.117 -6.832 1 98.75 76 LYS A C 1
ATOM 619 O O . LYS A 1 76 ? 12.453 -11.203 -6.375 1 98.75 76 LYS A O 1
ATOM 624 N N . ILE A 1 77 ? 11.117 -9.953 -7.652 1 98.75 77 ILE A N 1
ATOM 625 C CA . ILE A 1 77 ? 10.273 -11.102 -7.969 1 98.75 77 ILE A CA 1
ATOM 626 C C . ILE A 1 77 ? 10.836 -11.836 -9.18 1 98.75 77 ILE A C 1
ATOM 628 O O . ILE A 1 77 ? 11.688 -11.305 -9.898 1 98.75 77 ILE A O 1
ATOM 632 N N . GLU A 1 78 ? 10.367 -13.016 -9.383 1 98.12 78 GLU A N 1
ATOM 633 C CA . GLU A 1 78 ? 10.523 -13.805 -10.594 1 98.12 78 GLU A CA 1
ATOM 634 C C . GLU A 1 78 ? 9.18 -14.312 -11.102 1 98.12 78 GLU A C 1
ATOM 636 O O . GLU A 1 78 ? 8.305 -14.672 -10.305 1 98.12 78 GLU A O 1
ATOM 641 N N . PHE A 1 79 ? 9.031 -14.289 -12.406 1 97.94 79 PHE A N 1
ATOM 642 C CA . PHE A 1 79 ? 7.836 -14.898 -12.977 1 97.94 79 PHE A CA 1
ATOM 643 C C . PHE A 1 79 ? 7.996 -16.406 -13.086 1 97.94 79 PHE A C 1
ATOM 645 O O . PHE A 1 79 ? 9.078 -16.906 -13.406 1 97.94 79 PHE A O 1
ATOM 652 N N . ALA A 1 80 ? 6.859 -17.047 -12.797 1 94.56 80 ALA A N 1
ATOM 653 C CA . ALA A 1 80 ? 6.844 -18.484 -13.094 1 94.56 80 ALA A CA 1
ATOM 654 C C . ALA A 1 80 ? 6.957 -18.734 -14.594 1 94.56 80 ALA A C 1
ATOM 656 O O . ALA A 1 80 ? 6.301 -18.062 -15.391 1 94.56 80 ALA A O 1
ATOM 657 N N . ASP A 1 81 ? 7.785 -19.547 -14.945 1 85.88 81 ASP A N 1
ATOM 658 C CA . ASP A 1 81 ? 8.07 -19.75 -16.359 1 85.88 81 ASP A CA 1
ATOM 659 C C . ASP A 1 81 ? 7.594 -21.125 -16.844 1 85.88 81 ASP A C 1
ATOM 661 O O . ASP A 1 81 ? 7.93 -21.547 -17.938 1 85.88 81 ASP A O 1
ATOM 665 N N . ASN A 1 82 ? 6.91 -21.844 -15.953 1 91.62 82 ASN A N 1
ATOM 666 C CA . ASN A 1 82 ? 6.457 -23.172 -16.391 1 91.62 82 ASN A CA 1
ATOM 667 C C . ASN A 1 82 ? 5.02 -23.438 -15.945 1 91.62 82 ASN A C 1
ATOM 669 O O . ASN A 1 82 ? 4.523 -22.812 -15.008 1 91.62 82 ASN A O 1
ATOM 673 N N . LEU A 1 83 ? 4.449 -24.344 -16.672 1 95.75 83 LEU A N 1
ATOM 674 C CA . LEU A 1 83 ? 3.043 -24.672 -16.469 1 95.75 83 LEU A CA 1
ATOM 675 C C . LEU A 1 83 ? 2.826 -25.328 -15.102 1 95.75 83 LEU A C 1
ATOM 677 O O . LEU A 1 83 ? 1.767 -25.172 -14.492 1 95.75 83 LEU A O 1
ATOM 681 N N . ALA A 1 84 ? 3.781 -26.016 -14.633 1 95.81 84 ALA A N 1
ATOM 682 C CA . ALA A 1 84 ? 3.66 -26.734 -13.367 1 95.81 84 ALA A CA 1
ATOM 683 C C . ALA A 1 84 ? 3.426 -25.75 -12.211 1 95.81 84 ALA A C 1
ATOM 685 O O . ALA A 1 84 ? 2.602 -26.016 -11.336 1 95.81 84 ALA A O 1
ATOM 686 N N . GLU A 1 85 ? 4.102 -24.672 -12.18 1 95.12 85 GLU A N 1
ATOM 687 C CA . GLU A 1 85 ? 3.938 -23.656 -11.141 1 95.12 85 GLU A CA 1
ATOM 688 C C . GLU A 1 85 ? 2.576 -22.969 -11.242 1 95.12 85 GLU A C 1
ATOM 690 O O . GLU A 1 85 ? 1.942 -22.672 -10.227 1 95.12 85 GLU A O 1
ATOM 695 N N . LYS A 1 86 ? 2.201 -22.719 -12.445 1 97.12 86 LYS A N 1
ATOM 696 C CA . LYS A 1 86 ? 0.874 -22.141 -12.648 1 97.12 86 LYS A CA 1
ATOM 697 C C . LYS A 1 86 ? -0.218 -23.094 -12.164 1 97.12 86 LYS A C 1
ATOM 699 O O . LYS A 1 86 ? -1.185 -22.672 -11.531 1 97.12 86 LYS A O 1
ATOM 704 N N . GLN A 1 87 ? -0.011 -24.359 -12.516 1 97.69 87 GLN A N 1
ATOM 705 C CA . GLN A 1 87 ? -0.968 -25.375 -12.086 1 97.69 87 GLN A CA 1
ATOM 706 C C . GLN A 1 87 ? -1.012 -25.484 -10.57 1 97.69 87 GLN A C 1
ATOM 708 O O . GLN A 1 87 ? -2.074 -25.719 -9.984 1 97.69 87 GLN A O 1
ATOM 713 N N . LEU A 1 88 ? 0.146 -25.438 -9.953 1 97 88 LEU A N 1
ATOM 714 C CA . LEU A 1 88 ? 0.228 -25.453 -8.492 1 97 88 LEU A CA 1
ATOM 715 C C . LEU A 1 88 ? -0.7 -24.406 -7.887 1 97 88 LEU A C 1
ATOM 717 O O . LEU A 1 88 ? -1.405 -24.688 -6.914 1 97 88 LEU A O 1
ATOM 721 N N . ILE A 1 89 ? -0.732 -23.156 -8.406 1 97.5 89 ILE A N 1
ATOM 722 C CA . ILE A 1 89 ? -1.543 -22.062 -7.902 1 97.5 89 ILE A CA 1
ATOM 723 C C . ILE A 1 89 ? -3.02 -22.344 -8.164 1 97.5 89 ILE A C 1
ATOM 725 O O . ILE A 1 89 ? -3.857 -22.188 -7.277 1 97.5 89 ILE A O 1
ATOM 729 N N . ILE A 1 90 ? -3.34 -22.781 -9.383 1 97.62 90 ILE A N 1
ATOM 730 C CA . ILE A 1 90 ? -4.719 -23.109 -9.727 1 97.62 90 ILE A CA 1
ATOM 731 C C . ILE A 1 90 ? -5.262 -24.156 -8.766 1 97.62 90 ILE A C 1
ATOM 733 O O . ILE A 1 90 ? -6.402 -24.062 -8.305 1 97.62 90 ILE A O 1
ATOM 737 N N . ASP A 1 91 ? -4.438 -25.094 -8.383 1 97.5 91 ASP A N 1
ATOM 738 C CA . ASP A 1 91 ? -4.84 -26.219 -7.555 1 97.5 91 ASP A CA 1
ATOM 739 C C . ASP A 1 91 ? -5.023 -25.797 -6.098 1 97.5 91 ASP A C 1
ATOM 741 O O . ASP A 1 91 ? -5.773 -26.422 -5.352 1 97.5 91 ASP A O 1
ATOM 745 N N . ASN A 1 92 ? -4.371 -24.766 -5.691 1 96.44 92 ASN A N 1
ATOM 746 C CA . ASN A 1 92 ? -4.312 -24.469 -4.262 1 96.44 92 ASN A CA 1
ATOM 747 C C . ASN A 1 92 ? -4.961 -23.141 -3.932 1 96.44 92 ASN A C 1
ATOM 749 O O . ASN A 1 92 ? -5.098 -22.781 -2.76 1 96.44 92 ASN A O 1
ATOM 753 N N . ALA A 1 93 ? -5.32 -22.359 -4.918 1 94.81 93 ALA A N 1
ATOM 754 C CA . ALA A 1 93 ? -5.93 -21.047 -4.703 1 94.81 93 ALA A CA 1
ATOM 755 C C . ALA A 1 93 ? -7.281 -20.953 -5.406 1 94.81 93 ALA A C 1
ATOM 757 O O . ALA A 1 93 ? -7.359 -20.531 -6.562 1 94.81 93 ALA A O 1
ATOM 758 N N . PRO A 1 94 ? -8.32 -21.203 -4.73 1 93.5 94 PRO A N 1
ATOM 759 C CA . PRO A 1 94 ? -9.656 -21.266 -5.336 1 93.5 94 PRO A CA 1
ATOM 760 C C . PRO A 1 94 ? -10.062 -19.953 -6.012 1 93.5 94 PRO A C 1
ATOM 762 O O . PRO A 1 94 ? -10.703 -19.984 -7.066 1 93.5 94 PRO A O 1
ATOM 765 N N . LEU A 1 95 ? -9.727 -18.875 -5.395 1 90.75 95 LEU A N 1
ATOM 766 C CA . LEU A 1 95 ? -10.086 -17.578 -5.973 1 90.75 95 LEU A CA 1
ATOM 767 C C . LEU A 1 95 ? -9.398 -17.375 -7.316 1 90.75 95 LEU A C 1
ATOM 769 O O . LEU A 1 95 ? -9.984 -16.797 -8.234 1 90.75 95 LEU A O 1
ATOM 773 N N . VAL A 1 96 ? -8.195 -17.797 -7.367 1 95.56 96 VAL A N 1
ATOM 774 C CA . VAL A 1 96 ? -7.449 -17.688 -8.617 1 9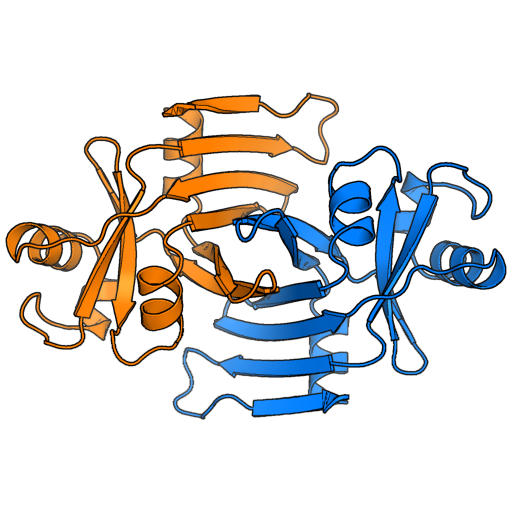5.56 96 VAL A CA 1
ATOM 775 C C . VAL A 1 96 ? -8.102 -18.578 -9.672 1 95.56 96 VAL A C 1
ATOM 777 O O . VAL A 1 96 ? -8.273 -18.172 -10.82 1 95.56 96 VAL A O 1
ATOM 780 N N . LYS A 1 97 ? -8.406 -19.797 -9.289 1 96 97 LYS A N 1
ATOM 781 C CA . LYS A 1 97 ? -9.062 -20.719 -10.211 1 96 97 LYS A CA 1
ATOM 782 C C . LYS A 1 97 ? -10.367 -20.125 -10.742 1 96 97 LYS A C 1
ATOM 784 O O . LYS A 1 97 ? -10.672 -20.25 -11.93 1 96 97 LYS A O 1
ATOM 789 N N . LYS A 1 98 ? -11.086 -19.531 -9.891 1 94.5 98 LYS A N 1
ATOM 790 C CA . LYS A 1 98 ? -12.344 -18.906 -10.297 1 94.5 98 LYS A CA 1
ATOM 791 C C . LYS A 1 98 ? -12.117 -17.828 -11.336 1 94.5 98 LYS A C 1
ATOM 793 O O . LYS A 1 98 ? -12.914 -17.672 -12.266 1 94.5 98 LYS A O 1
ATOM 798 N N . GLY A 1 99 ? -11.023 -17.094 -11.242 1 93.62 99 GLY A N 1
ATOM 799 C CA . GLY A 1 99 ? -10.75 -15.984 -12.133 1 93.62 99 GLY A CA 1
ATOM 800 C C . GLY A 1 99 ? -10.117 -16.406 -13.445 1 93.62 99 GLY A C 1
ATOM 801 O O . GLY A 1 99 ? -10.445 -15.867 -14.5 1 93.62 99 GLY A O 1
ATOM 802 N N . TYR A 1 100 ? -9.258 -17.438 -13.359 1 96.75 100 TYR A N 1
ATOM 803 C CA . TYR A 1 100 ? -8.469 -17.766 -14.539 1 96.75 100 TYR A CA 1
ATOM 804 C C . TYR A 1 100 ? -8.844 -19.141 -15.078 1 96.75 100 TYR A C 1
ATOM 806 O O . TYR A 1 100 ? -8.508 -19.469 -16.219 1 96.75 100 TYR A O 1
ATOM 814 N N . GLU A 1 101 ? -9.391 -19.969 -14.289 1 96.69 101 GLU A N 1
ATOM 815 C CA . GLU A 1 101 ? -9.992 -21.25 -14.641 1 96.69 101 GLU A CA 1
ATOM 816 C C . GLU A 1 101 ? -8.93 -22.328 -14.797 1 96.69 101 GLU A C 1
ATOM 818 O O . GLU A 1 101 ? -8.992 -23.375 -14.133 1 96.69 101 GLU A O 1
ATOM 823 N N . THR A 1 102 ? -7.996 -22.062 -15.695 1 97.06 102 THR A N 1
ATOM 824 C CA . THR A 1 102 ? -6.988 -23.094 -15.93 1 97.06 102 THR A CA 1
ATOM 825 C C . THR A 1 102 ? -5.594 -22.484 -15.984 1 97.06 102 THR A C 1
ATOM 827 O O . THR A 1 102 ? -5.441 -21.297 -16.266 1 97.06 102 THR A O 1
ATOM 830 N N . ALA A 1 103 ? -4.559 -23.312 -15.797 1 97.19 103 ALA A N 1
ATOM 831 C CA . ALA A 1 103 ? -3.158 -22.906 -15.867 1 97.19 103 ALA A CA 1
ATOM 832 C C . ALA A 1 103 ? -2.773 -22.5 -17.281 1 97.19 103 ALA A C 1
ATOM 834 O O . ALA A 1 103 ? -1.815 -21.75 -17.484 1 97.19 103 ALA A O 1
ATOM 835 N N . GLU A 1 104 ? -3.449 -22.938 -18.25 1 97.06 104 GLU A N 1
ATOM 836 C CA . GLU A 1 104 ? -3.135 -22.688 -19.656 1 97.06 104 GLU A CA 1
ATOM 837 C C . GLU A 1 104 ? -3.727 -21.359 -20.125 1 97.06 104 GLU A C 1
ATOM 839 O O . GLU A 1 104 ? -3.465 -20.922 -21.25 1 97.06 104 GLU A O 1
ATOM 844 N N . ASN A 1 105 ? -4.57 -20.781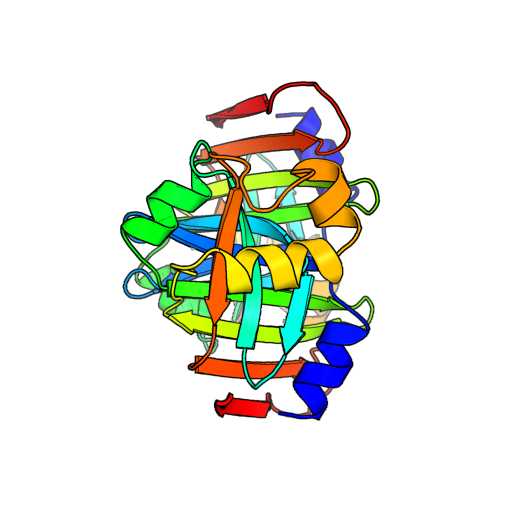 -19.281 1 97.31 105 ASN A N 1
ATOM 845 C CA . ASN A 1 105 ? -5.105 -19.469 -19.641 1 97.31 105 ASN A CA 1
ATOM 846 C C . ASN A 1 105 ? -4.004 -18.516 -20.094 1 97.31 105 ASN A C 1
ATOM 848 O O . ASN A 1 105 ? -3.051 -18.266 -19.359 1 97.31 105 ASN A O 1
ATOM 852 N N . PRO A 1 106 ? -4.082 -17.984 -21.25 1 96.19 106 PRO A N 1
ATOM 853 C CA . PRO A 1 106 ? -2.959 -17.25 -21.844 1 96.19 106 PRO A CA 1
ATOM 854 C C . PRO A 1 106 ? -2.689 -15.922 -21.141 1 96.19 106 PRO A C 1
ATOM 856 O O . PRO A 1 106 ? -1.601 -15.359 -21.281 1 96.19 106 PRO A O 1
ATOM 859 N N . ILE A 1 107 ? -3.564 -15.414 -20.5 1 97.06 107 ILE A N 1
ATOM 860 C CA . ILE A 1 107 ? -3.322 -14.117 -19.875 1 97.06 107 ILE A CA 1
ATOM 861 C C . ILE A 1 107 ? -2.898 -14.305 -18.422 1 97.06 107 ILE A C 1
ATOM 863 O O . ILE A 1 107 ? -2.465 -13.359 -17.766 1 97.06 107 ILE A O 1
ATOM 867 N N . PHE A 1 108 ? -3.08 -15.531 -17.906 1 97.94 108 PHE A N 1
ATOM 868 C CA . PHE A 1 108 ? -2.797 -15.859 -16.516 1 97.94 108 PHE A CA 1
ATOM 869 C C . PHE A 1 108 ? -1.294 -15.883 -16.266 1 97.94 108 PHE A C 1
ATOM 871 O O . PHE A 1 108 ? -0.562 -16.656 -16.875 1 97.94 108 PHE A O 1
ATOM 878 N N . GLU A 1 109 ? -0.782 -15.008 -15.336 1 98.06 109 GLU A N 1
ATOM 879 C CA . GLU A 1 109 ? 0.628 -14.953 -14.961 1 98.06 109 GLU A CA 1
ATOM 880 C C . GLU A 1 109 ? 0.811 -15.18 -13.469 1 98.06 109 GLU A C 1
ATOM 882 O O . GLU A 1 109 ? 0.021 -14.68 -12.656 1 98.06 109 GLU A O 1
ATOM 887 N N . VAL A 1 110 ? 1.847 -15.914 -13.109 1 98.31 110 VAL A N 1
ATOM 888 C CA . VAL A 1 110 ? 2.232 -16.172 -11.727 1 98.31 110 VAL A CA 1
ATOM 889 C C . VAL A 1 110 ? 3.627 -15.609 -11.461 1 98.31 110 VAL A C 1
ATOM 891 O O . VAL A 1 110 ? 4.527 -15.758 -12.289 1 98.31 110 VAL A O 1
ATOM 894 N N . PHE A 1 111 ? 3.797 -14.898 -10.391 1 98.56 111 PHE A N 1
ATOM 895 C CA . PHE A 1 111 ? 5.113 -14.445 -9.961 1 98.56 111 PHE A CA 1
ATOM 896 C C . PHE A 1 111 ? 5.293 -14.656 -8.461 1 98.56 111 PHE A C 1
ATOM 898 O O . PHE A 1 111 ? 4.324 -14.922 -7.746 1 98.56 111 PHE A O 1
ATOM 905 N N . TYR A 1 112 ? 6.566 -14.625 -7.988 1 98.31 112 TYR A N 1
ATOM 906 C CA . TYR A 1 112 ? 6.816 -14.961 -6.594 1 98.31 112 TYR A CA 1
ATOM 907 C C . TYR A 1 112 ? 8.062 -14.242 -6.078 1 98.31 112 TYR A C 1
ATOM 909 O O . TYR A 1 112 ? 8.906 -13.812 -6.863 1 98.31 112 TYR A O 1
ATOM 917 N N . LEU A 1 113 ? 8.047 -14.039 -4.789 1 98.25 113 LEU A N 1
ATOM 918 C CA . LEU A 1 113 ? 9.227 -13.609 -4.043 1 98.25 113 LEU A CA 1
ATOM 919 C C . LEU A 1 113 ? 9.898 -14.789 -3.359 1 98.25 113 LEU A C 1
ATOM 921 O O . LEU A 1 113 ? 9.281 -15.477 -2.543 1 98.25 113 LEU A O 1
ATOM 925 N N . GLN A 1 114 ? 11.109 -14.992 -3.742 1 97.75 114 GLN A N 1
ATOM 926 C CA . GLN A 1 114 ? 11.852 -16.078 -3.115 1 97.75 114 GLN A CA 1
ATOM 927 C C . GLN A 1 114 ? 12.914 -15.539 -2.162 1 97.75 114 GLN A C 1
ATOM 929 O O . GLN A 1 114 ? 13.227 -16.172 -1.148 1 97.75 114 GLN A O 1
ATOM 934 N N . HIS A 1 115 ? 13.508 -14.406 -2.49 1 98.19 115 HIS A N 1
ATOM 935 C CA . HIS A 1 115 ? 14.484 -13.742 -1.637 1 98.19 115 HIS A CA 1
ATOM 936 C C . HIS A 1 115 ? 14.117 -12.273 -1.417 1 98.19 115 HIS A C 1
ATOM 938 O O . HIS A 1 115 ? 13.625 -11.609 -2.328 1 98.19 115 HIS A O 1
ATOM 944 N N . GLY A 1 116 ? 14.406 -11.82 -0.215 1 98.19 116 GLY A N 1
ATOM 945 C CA . GLY A 1 116 ? 14.102 -10.445 0.143 1 98.19 116 GLY A CA 1
ATOM 946 C C . GLY A 1 116 ? 14.148 -10.195 1.639 1 98.19 116 GLY A C 1
ATOM 947 O O . GLY A 1 116 ? 14.945 -10.812 2.354 1 98.19 116 GLY A O 1
ATOM 948 N N . GLU A 1 117 ? 13.391 -9.219 2.043 1 98.44 117 GLU A N 1
ATOM 949 C CA . GLU A 1 117 ? 13.289 -8.859 3.453 1 98.44 117 GLU A CA 1
ATOM 950 C C . GLU A 1 117 ? 11.836 -8.867 3.922 1 98.44 117 GLU A C 1
ATOM 952 O O . GLU A 1 117 ? 10.922 -8.609 3.133 1 98.44 117 GLU A O 1
ATOM 957 N N . ALA A 1 118 ? 11.656 -9.242 5.141 1 98.62 118 ALA A N 1
ATOM 958 C CA . ALA A 1 118 ? 10.375 -9.141 5.84 1 98.62 118 ALA A CA 1
ATOM 959 C C . ALA A 1 118 ? 10.5 -8.273 7.09 1 98.62 118 ALA A C 1
ATOM 961 O O . ALA A 1 118 ? 11.445 -8.422 7.863 1 98.62 118 ALA A O 1
ATOM 962 N N . ILE A 1 119 ? 9.617 -7.371 7.211 1 98.19 119 ILE A N 1
ATOM 963 C CA . ILE A 1 119 ? 9.625 -6.48 8.367 1 98.19 119 ILE A CA 1
ATOM 964 C C . ILE A 1 119 ? 8.32 -6.637 9.148 1 98.19 119 ILE A C 1
ATOM 966 O O . ILE A 1 119 ? 7.234 -6.57 8.57 1 98.19 119 ILE A O 1
ATOM 970 N N . TYR A 1 120 ? 8.43 -6.961 10.383 1 98.06 120 TYR A N 1
ATOM 971 C CA . TYR A 1 120 ? 7.316 -7.027 11.32 1 98.06 120 TYR A CA 1
ATOM 972 C C . TYR A 1 120 ? 7.312 -5.82 12.25 1 98.06 120 TYR A C 1
ATOM 974 O O . TYR A 1 120 ? 8.297 -5.559 12.945 1 98.06 120 TYR A O 1
ATOM 982 N N . SER A 1 121 ? 6.176 -5.098 12.195 1 96.62 121 SER A N 1
ATOM 983 C CA . SER A 1 121 ? 6.059 -3.891 13 1 96.62 121 SER A CA 1
ATOM 984 C C . SER A 1 121 ? 4.738 -3.861 13.766 1 96.62 121 SER A C 1
ATOM 986 O O . SER A 1 121 ? 3.736 -4.41 13.297 1 96.62 121 SER A O 1
ATOM 988 N N . ASN A 1 122 ? 4.805 -3.279 14.953 1 94 122 ASN A N 1
ATOM 989 C CA . ASN A 1 122 ? 3.631 -3.031 15.781 1 94 122 ASN A CA 1
ATOM 990 C C . ASN A 1 122 ? 3.588 -1.586 16.266 1 94 122 ASN A C 1
ATOM 992 O O . ASN A 1 122 ? 4.336 -1.209 17.172 1 94 122 ASN A O 1
ATOM 996 N N . LEU A 1 123 ? 2.684 -0.854 15.688 1 85.44 123 LEU A N 1
ATOM 997 C CA . LEU A 1 123 ? 2.637 0.584 15.93 1 85.44 123 LEU A CA 1
ATOM 998 C C . LEU A 1 123 ? 2.297 0.875 17.391 1 85.44 123 LEU A C 1
ATOM 1000 O O . LEU A 1 123 ? 2.754 1.874 17.953 1 85.44 123 LEU A O 1
ATOM 1004 N N . LEU A 1 124 ? 1.538 0.075 18.031 1 84.88 124 LEU A N 1
ATOM 1005 C CA . LEU A 1 124 ? 1.062 0.337 19.375 1 84.88 124 LEU A CA 1
ATOM 1006 C C . LEU A 1 124 ? 2.057 -0.18 20.422 1 84.88 124 LEU A C 1
ATOM 1008 O O . LEU A 1 124 ? 1.97 0.17 21.594 1 84.88 124 LEU A O 1
ATOM 1012 N N . SER A 1 125 ? 2.867 -0.939 19.875 1 83.62 125 SER A N 1
ATOM 1013 C CA . SER A 1 125 ? 3.867 -1.495 20.781 1 83.62 125 SER A CA 1
ATOM 1014 C C . SER A 1 125 ? 5.141 -0.658 20.766 1 83.62 125 SER A C 1
ATOM 1016 O O . SER A 1 125 ? 5.453 0.001 19.781 1 83.62 125 SER A O 1
ATOM 1018 N N . LYS A 1 126 ? 5.793 -0.527 21.875 1 84 126 LYS A N 1
ATOM 1019 C CA . LYS A 1 126 ? 7.07 0.172 21.984 1 84 126 LYS A CA 1
ATOM 1020 C C . LYS A 1 126 ? 8.219 -0.703 21.469 1 84 126 LYS A C 1
ATOM 1022 O O . LYS A 1 126 ? 9.367 -0.261 21.422 1 84 126 LYS A O 1
ATOM 1027 N N . GLU A 1 127 ? 7.918 -1.856 21.031 1 89.19 127 GLU A N 1
ATOM 1028 C CA . GLU A 1 127 ? 8.961 -2.754 20.547 1 89.19 127 GLU A CA 1
ATOM 1029 C C . GLU A 1 127 ? 9.445 -2.336 19.156 1 89.19 127 GLU A C 1
ATOM 1031 O O . GLU A 1 127 ? 8.664 -1.86 18.344 1 89.19 127 GLU A O 1
ATOM 1036 N N . PRO A 1 128 ? 10.727 -2.48 18.969 1 92.44 128 PRO A N 1
ATOM 1037 C CA . PRO A 1 128 ? 11.273 -2.133 17.656 1 92.44 128 PRO A CA 1
ATOM 1038 C C . PRO A 1 128 ? 10.805 -3.082 16.562 1 92.44 128 PRO A C 1
ATOM 1040 O O . PRO A 1 128 ? 10.43 -4.223 16.844 1 92.44 128 PRO A O 1
ATOM 1043 N N . ASP A 1 129 ? 10.875 -2.592 15.328 1 95.12 129 ASP A N 1
ATOM 1044 C CA . ASP A 1 129 ? 10.594 -3.443 14.172 1 95.12 129 ASP A CA 1
ATOM 1045 C C . ASP A 1 129 ? 11.539 -4.645 14.141 1 95.12 129 ASP A C 1
ATOM 1047 O O . ASP A 1 129 ? 12.703 -4.543 14.531 1 95.12 129 ASP A O 1
ATOM 1051 N N . GLU A 1 130 ? 11.016 -5.77 13.766 1 97.12 130 GLU A N 1
ATOM 1052 C CA . GLU A 1 130 ? 11.82 -6.953 13.5 1 97.12 130 GLU A CA 1
ATOM 1053 C C . GLU A 1 130 ? 12.031 -7.152 12 1 97.12 130 GLU A C 1
ATOM 1055 O O . GLU A 1 130 ? 11.062 -7.164 11.234 1 97.12 130 GLU A O 1
ATOM 1060 N N . THR A 1 131 ? 13.273 -7.289 11.625 1 97.44 131 THR A N 1
ATOM 1061 C CA . THR A 1 131 ? 13.586 -7.496 10.219 1 97.44 131 THR A CA 1
ATOM 1062 C C . THR A 1 131 ? 14.18 -8.883 9.992 1 97.44 131 THR A C 1
ATOM 1064 O O . THR A 1 131 ? 15.039 -9.328 10.75 1 97.44 131 THR A O 1
ATOM 1067 N N . PHE A 1 132 ? 13.648 -9.523 8.969 1 97.31 132 PHE A N 1
ATOM 1068 C CA . PHE A 1 132 ? 14.102 -10.852 8.562 1 97.31 132 PHE A CA 1
ATOM 1069 C C . PHE A 1 132 ? 14.562 -10.836 7.109 1 97.31 132 PHE A C 1
ATOM 1071 O O . PHE A 1 132 ? 13.984 -10.141 6.273 1 97.31 132 PHE A O 1
ATOM 1078 N N . THR A 1 133 ? 15.625 -11.578 6.859 1 97.06 133 THR A N 1
ATOM 1079 C CA . THR A 1 133 ? 16.031 -11.781 5.477 1 97.06 133 THR A CA 1
ATOM 1080 C C . THR A 1 133 ? 15.727 -13.203 5.023 1 97.06 133 THR A C 1
ATOM 1082 O O . THR A 1 133 ? 15.898 -14.156 5.789 1 97.06 133 THR A O 1
ATOM 1085 N N . PHE A 1 134 ? 15.375 -13.328 3.893 1 96.81 134 PHE A N 1
ATOM 1086 C CA . PHE A 1 134 ? 15.086 -14.656 3.348 1 96.81 134 PHE A CA 1
ATOM 1087 C C . PHE A 1 134 ? 15.523 -14.742 1.89 1 96.81 134 PHE A C 1
ATOM 1089 O O . PHE A 1 134 ? 15.672 -13.719 1.219 1 96.81 134 PHE A O 1
ATOM 1096 N N . MET B 1 1 ? -14.555 14.82 -7.691 1 93 1 MET B N 1
ATOM 1097 C CA . MET B 1 1 ? -13.719 14.734 -6.496 1 93 1 MET B CA 1
ATOM 1098 C C . MET B 1 1 ? -14.578 14.562 -5.246 1 93 1 MET B C 1
ATOM 1100 O O . MET B 1 1 ? -14.102 14.055 -4.227 1 93 1 MET B O 1
ATOM 1104 N N . ASP B 1 2 ? -15.836 14.836 -5.293 1 94.81 2 ASP B N 1
ATOM 1105 C CA . ASP B 1 2 ? -16.703 14.688 -4.125 1 94.81 2 ASP B CA 1
ATOM 1106 C C . ASP B 1 2 ? -16.812 13.227 -3.707 1 94.81 2 ASP B C 1
ATOM 1108 O O . ASP B 1 2 ? -16.75 12.906 -2.52 1 94.81 2 ASP B O 1
ATOM 1112 N N . LYS B 1 3 ? -16.953 12.367 -4.707 1 96.25 3 LYS B N 1
ATOM 1113 C CA . LYS B 1 3 ? -17.047 10.93 -4.461 1 96.25 3 LYS B CA 1
ATOM 1114 C C . LYS B 1 3 ? -15.797 10.414 -3.742 1 96.25 3 LYS B C 1
ATOM 1116 O O . LYS B 1 3 ? -15.898 9.664 -2.773 1 96.25 3 LYS B O 1
ATOM 1121 N N . ILE B 1 4 ? -14.664 10.859 -4.148 1 98 4 ILE B N 1
ATOM 1122 C CA . ILE B 1 4 ? -13.383 10.453 -3.59 1 98 4 ILE B CA 1
ATOM 1123 C C . ILE B 1 4 ? -13.258 10.961 -2.156 1 98 4 ILE B C 1
ATOM 1125 O O . ILE B 1 4 ? -12.891 10.203 -1.253 1 98 4 ILE B O 1
ATOM 1129 N N . ILE B 1 5 ? -13.57 12.195 -1.979 1 97.75 5 ILE B N 1
ATOM 1130 C CA . ILE B 1 5 ? -13.445 12.828 -0.673 1 97.75 5 ILE B CA 1
ATOM 1131 C C . ILE B 1 5 ? -14.383 12.148 0.323 1 97.75 5 ILE B C 1
ATOM 1133 O O . ILE B 1 5 ? -13.984 11.836 1.445 1 97.75 5 ILE B O 1
ATOM 1137 N N . ASP B 1 6 ? -15.625 11.906 -0.045 1 97.56 6 ASP B N 1
ATOM 1138 C CA . ASP B 1 6 ? -16.594 11.227 0.81 1 97.56 6 ASP B CA 1
ATOM 1139 C C . ASP B 1 6 ? -16.094 9.852 1.222 1 97.56 6 ASP B C 1
ATOM 1141 O O . ASP B 1 6 ? -16.203 9.461 2.387 1 97.56 6 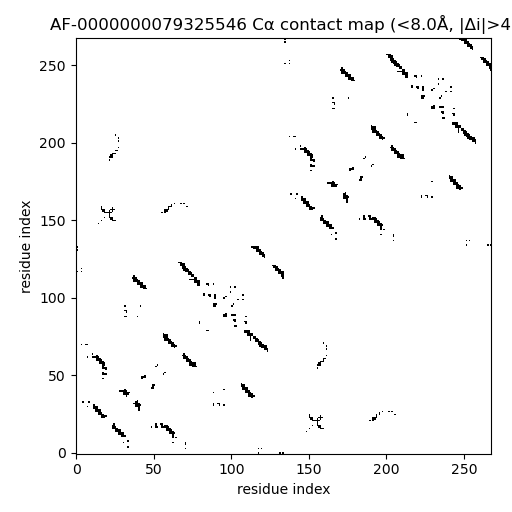ASP B O 1
ATOM 1145 N N . PHE B 1 7 ? -15.57 9.117 0.26 1 98.12 7 PHE B N 1
ATOM 1146 C CA . PHE B 1 7 ? -15.039 7.785 0.513 1 98.12 7 PHE B CA 1
ATOM 1147 C C . PHE B 1 7 ? -13.914 7.832 1.535 1 98.12 7 PHE B C 1
ATOM 1149 O O . PHE B 1 7 ? -13.914 7.074 2.508 1 98.12 7 PHE B O 1
ATOM 1156 N N . LEU B 1 8 ? -12.969 8.781 1.337 1 97.94 8 LEU B N 1
ATOM 1157 C CA . LEU B 1 8 ? -11.773 8.828 2.17 1 97.94 8 LEU B CA 1
ATOM 1158 C C . LEU B 1 8 ? -12.102 9.344 3.566 1 97.94 8 LEU B C 1
ATOM 1160 O O . LEU B 1 8 ? -11.445 8.977 4.539 1 97.94 8 LEU B O 1
ATOM 1164 N N . GLU B 1 9 ? -13.078 10.195 3.662 1 96.5 9 GLU B N 1
ATOM 1165 C CA . GLU B 1 9 ? -13.508 10.664 4.973 1 96.5 9 GLU B CA 1
ATOM 1166 C C . GLU B 1 9 ? -14.133 9.539 5.793 1 96.5 9 GLU B C 1
ATOM 1168 O O . GLU B 1 9 ? -13.977 9.492 7.016 1 96.5 9 GLU B O 1
ATOM 1173 N N . LYS B 1 10 ? -14.758 8.602 5.129 1 96.62 10 LYS B N 1
ATOM 1174 C CA . LYS B 1 10 ? -15.398 7.469 5.785 1 96.62 10 LYS B CA 1
ATOM 1175 C C . LYS B 1 10 ? -14.406 6.332 6.012 1 96.62 10 LYS B C 1
ATOM 1177 O O . LYS B 1 10 ? -14.617 5.473 6.871 1 96.62 10 LYS B O 1
ATOM 1182 N N . ASN B 1 11 ? -13.391 6.316 5.168 1 96.69 11 ASN B N 1
ATOM 1183 C CA . ASN B 1 11 ? -12.312 5.328 5.207 1 96.69 11 ASN B CA 1
ATOM 1184 C C . ASN B 1 11 ? -10.938 5.992 5.18 1 96.69 11 ASN B C 1
ATOM 1186 O O . ASN B 1 11 ? -10.336 6.141 4.113 1 96.69 11 ASN B O 1
ATOM 1190 N N . ASN B 1 12 ? -10.383 6.262 6.352 1 94.62 12 ASN B N 1
ATOM 1191 C CA . ASN B 1 12 ? -9.25 7.184 6.34 1 94.62 12 ASN B CA 1
ATOM 1192 C C . ASN B 1 12 ? -7.938 6.461 6.648 1 94.62 12 ASN B C 1
ATOM 1194 O O . ASN B 1 12 ? -6.891 7.098 6.777 1 94.62 12 ASN B O 1
ATOM 1198 N N . VAL B 1 13 ? -7.988 5.129 6.844 1 95.81 13 VAL B N 1
ATOM 1199 C CA . VAL B 1 13 ? -6.777 4.348 7.07 1 95.81 13 VAL B CA 1
ATOM 1200 C C . VAL B 1 13 ? -6.414 3.576 5.801 1 95.81 13 VAL B C 1
ATOM 1202 O O . VAL B 1 13 ? -7.242 2.838 5.262 1 95.81 13 VAL B O 1
ATOM 1205 N N . GLY B 1 14 ? -5.297 3.807 5.328 1 97.62 14 GLY B N 1
ATOM 1206 C CA . GLY B 1 14 ? -4.805 3.129 4.137 1 97.62 14 GLY B CA 1
ATOM 1207 C C . GLY B 1 14 ? -3.311 2.877 4.164 1 97.62 14 GLY B C 1
ATOM 1208 O O . GLY B 1 14 ? -2.729 2.691 5.234 1 97.62 14 GLY B O 1
ATOM 1209 N N . VAL B 1 15 ? -2.754 2.707 3.008 1 98.38 15 VAL B N 1
ATOM 1210 C CA . VAL B 1 15 ? -1.316 2.512 2.842 1 98.38 15 VAL B CA 1
ATOM 1211 C C . VAL B 1 15 ? -0.727 3.666 2.035 1 98.38 15 VAL B C 1
ATOM 1213 O O . VAL B 1 15 ? -1.176 3.945 0.921 1 98.38 15 VAL B O 1
ATOM 1216 N N . LEU B 1 16 ? 0.214 4.328 2.596 1 98.69 16 LEU B N 1
ATOM 1217 C CA . LEU B 1 16 ? 0.993 5.34 1.893 1 98.69 16 LEU B CA 1
ATOM 1218 C C . LEU B 1 16 ? 2.264 4.738 1.305 1 98.69 16 LEU B C 1
ATOM 1220 O O . LEU B 1 16 ? 3.047 4.109 2.021 1 98.69 16 LEU B O 1
ATOM 1224 N N . THR B 1 17 ? 2.43 4.969 0.042 1 98.75 17 THR B N 1
ATOM 1225 C CA . THR B 1 17 ? 3.58 4.375 -0.631 1 98.75 17 THR B CA 1
ATOM 1226 C C . THR B 1 17 ? 4.496 5.461 -1.189 1 98.75 17 THR B C 1
ATOM 1228 O O . THR B 1 17 ? 4.023 6.477 -1.701 1 98.75 17 THR B O 1
ATOM 1231 N N . THR B 1 18 ? 5.746 5.254 -1.016 1 98.75 18 THR B N 1
ATOM 1232 C CA . THR B 1 18 ? 6.828 6.055 -1.583 1 98.75 18 THR B CA 1
ATOM 1233 C C . THR B 1 18 ? 7.758 5.191 -2.424 1 98.75 18 THR B C 1
ATOM 1235 O O . THR B 1 18 ? 7.59 3.971 -2.488 1 98.75 18 THR B O 1
ATOM 1238 N N . SER B 1 19 ? 8.617 5.832 -3.189 1 98.5 19 SER B N 1
ATOM 1239 C CA . SER B 1 19 ? 9.594 5.105 -3.996 1 98.5 19 SER B CA 1
ATOM 1240 C C . SER B 1 19 ? 11.008 5.645 -3.777 1 98.5 19 SER B C 1
ATOM 1242 O O . SER B 1 19 ? 11.227 6.855 -3.836 1 98.5 19 SER B O 1
ATOM 1244 N N . GLU B 1 20 ? 11.852 4.781 -3.398 1 97.94 20 GLU B N 1
ATOM 1245 C CA . GLU B 1 20 ? 13.281 5.078 -3.271 1 97.94 20 GLU B CA 1
ATOM 1246 C C . GLU B 1 20 ? 14.109 4.195 -4.199 1 97.94 20 GLU B C 1
ATOM 1248 O O . GLU B 1 20 ? 14.07 2.967 -4.094 1 97.94 20 GLU B O 1
ATOM 1253 N N . ASN B 1 21 ? 14.906 4.797 -5.184 1 97.31 21 ASN B N 1
ATOM 1254 C CA . ASN B 1 21 ? 15.688 4.035 -6.152 1 97.31 21 ASN B CA 1
ATOM 1255 C C . ASN B 1 21 ? 14.82 3.057 -6.93 1 97.31 21 ASN B C 1
ATOM 1257 O O . ASN B 1 21 ? 15.195 1.9 -7.125 1 97.31 21 ASN B O 1
ATOM 1261 N N . ASN B 1 22 ? 13.664 3.486 -7.254 1 97.94 22 ASN B N 1
ATOM 1262 C CA . ASN B 1 22 ? 12.672 2.754 -8.031 1 97.94 22 ASN B CA 1
ATOM 1263 C C . ASN B 1 22 ? 12.188 1.506 -7.301 1 97.94 22 ASN B C 1
ATOM 1265 O O . ASN B 1 22 ? 11.719 0.554 -7.926 1 97.94 22 ASN B O 1
ATOM 1269 N N . LYS B 1 23 ? 12.375 1.475 -5.945 1 98.5 23 LYS B N 1
ATOM 1270 C CA . LYS B 1 23 ? 11.797 0.446 -5.086 1 98.5 23 LYS B CA 1
ATOM 1271 C C . LYS B 1 23 ? 10.68 1.02 -4.219 1 98.5 23 LYS B C 1
ATOM 1273 O O . LYS B 1 23 ? 10.867 2.037 -3.547 1 98.5 23 LYS B O 1
ATOM 1278 N N . PRO B 1 24 ? 9.547 0.399 -4.238 1 98.56 24 PRO B N 1
ATOM 1279 C CA . PRO B 1 24 ? 8.414 0.933 -3.48 1 98.56 24 PRO B CA 1
ATOM 1280 C C . PRO B 1 24 ? 8.484 0.588 -1.995 1 98.56 24 PRO B C 1
ATOM 1282 O O . PRO B 1 24 ? 8.945 -0.496 -1.631 1 98.56 24 PRO B O 1
ATOM 1285 N N . HIS B 1 25 ? 8.055 1.49 -1.19 1 98.12 25 HIS B N 1
ATOM 1286 C CA . HIS B 1 25 ? 7.941 1.34 0.256 1 98.12 25 HIS B CA 1
ATOM 1287 C C . HIS B 1 25 ? 6.578 1.803 0.757 1 98.12 25 HIS B C 1
ATOM 1289 O O . HIS B 1 25 ? 6.145 2.914 0.448 1 98.12 25 HIS B O 1
ATOM 1295 N N . GLY B 1 26 ? 5.906 0.943 1.457 1 97.75 26 GLY B N 1
ATOM 1296 C CA . GLY B 1 26 ? 4.59 1.284 1.975 1 97.75 26 GLY B CA 1
ATOM 1297 C C . GLY B 1 26 ? 4.543 1.34 3.49 1 97.75 26 GLY B C 1
ATOM 1298 O O . GLY B 1 26 ? 5.375 0.731 4.164 1 97.75 26 GLY B O 1
ATOM 1299 N N . ARG B 1 27 ? 3.553 2.02 4.047 1 96.62 27 ARG B N 1
ATOM 1300 C CA . ARG B 1 27 ? 3.281 2.08 5.477 1 96.62 27 ARG B CA 1
ATOM 1301 C C . ARG B 1 27 ? 1.81 2.379 5.746 1 96.62 27 ARG B C 1
ATOM 1303 O O . ARG B 1 27 ? 1.159 3.072 4.961 1 96.62 27 ARG B O 1
ATOM 1310 N N . PRO B 1 28 ? 1.346 1.81 6.832 1 96.62 28 PRO B N 1
ATOM 1311 C CA . PRO B 1 28 ? 0.01 2.271 7.219 1 96.62 28 PRO B CA 1
ATOM 1312 C C . PRO B 1 28 ? -0.033 3.768 7.52 1 96.62 28 PRO B C 1
ATOM 1314 O O . PRO B 1 28 ? 0.903 4.309 8.117 1 96.62 28 PRO B O 1
ATOM 1317 N N . GLN B 1 29 ? -1.029 4.387 7.082 1 96.69 29 GLN B N 1
ATOM 1318 C CA . GLN B 1 29 ? -1.153 5.832 7.242 1 96.69 29 GLN B CA 1
ATOM 1319 C C . GLN B 1 29 ? -2.617 6.258 7.277 1 96.69 29 GLN B C 1
ATOM 1321 O O . GLN B 1 29 ? -3.453 5.684 6.574 1 96.69 29 GLN B O 1
ATOM 1326 N N . HIS B 1 30 ? -2.85 7.219 8.039 1 95.25 30 HIS B N 1
ATOM 1327 C CA . HIS B 1 30 ? -4.133 7.91 8.039 1 95.25 30 HIS B CA 1
ATOM 1328 C C . HIS B 1 30 ? -4.078 9.172 7.18 1 95.25 30 HIS B C 1
ATOM 1330 O O . HIS B 1 30 ? -3.072 9.883 7.172 1 95.25 30 HIS B O 1
ATOM 1336 N N . ILE B 1 31 ? -5.148 9.375 6.461 1 96.88 31 ILE B N 1
ATOM 1337 C CA . ILE B 1 31 ? -5.332 10.742 6.004 1 96.88 31 ILE B CA 1
ATOM 1338 C C . ILE B 1 31 ? -5.879 11.602 7.145 1 96.88 31 ILE B C 1
ATOM 1340 O O . ILE B 1 31 ? -6.969 11.344 7.652 1 96.88 31 ILE B O 1
ATOM 1344 N N . HIS B 1 32 ? -5.223 12.594 7.504 1 95.38 32 HIS B N 1
ATOM 1345 C CA . HIS B 1 32 ? -5.531 13.297 8.75 1 95.38 32 HIS B CA 1
ATOM 1346 C C . HIS B 1 32 ? -6.535 14.414 8.516 1 95.38 32 HIS B C 1
ATOM 1348 O O . HIS B 1 32 ? -7.297 14.766 9.422 1 95.38 32 HIS B O 1
ATOM 1354 N N . LEU B 1 33 ? -6.457 15.016 7.328 1 96.38 33 LEU B N 1
ATOM 1355 C CA . LEU B 1 33 ? -7.332 16.141 7.023 1 96.38 33 LEU B CA 1
ATOM 1356 C C . LEU B 1 33 ? -7.473 16.328 5.516 1 96.38 33 LEU B C 1
ATOM 1358 O O . LEU B 1 33 ? -6.492 16.219 4.777 1 96.38 33 LEU B O 1
ATOM 1362 N N . ILE B 1 34 ? -8.641 16.5 5.047 1 97.25 34 ILE B N 1
ATOM 1363 C CA . ILE B 1 34 ? -8.93 16.922 3.682 1 97.25 34 ILE B CA 1
ATOM 1364 C C . ILE B 1 34 ? -9.594 18.297 3.703 1 97.25 34 ILE B C 1
ATOM 1366 O O . ILE B 1 34 ? -10.711 18.438 4.215 1 97.25 34 ILE B O 1
ATOM 1370 N N . LYS B 1 35 ? -8.844 19.25 3.189 1 95.19 35 LYS B N 1
ATOM 1371 C CA . LYS B 1 35 ? -9.344 20.625 3.258 1 95.19 35 LYS B CA 1
ATOM 1372 C C . LYS B 1 35 ? -8.758 21.484 2.137 1 95.19 35 LYS B C 1
ATOM 1374 O O . LYS B 1 35 ? -7.57 21.391 1.834 1 95.19 35 LYS B O 1
ATOM 1379 N N . ASP B 1 36 ? -9.656 22.312 1.479 1 93.81 36 ASP B N 1
ATOM 1380 C CA . ASP B 1 36 ? -9.258 23.297 0.475 1 93.81 36 ASP B CA 1
ATOM 1381 C C . ASP B 1 36 ? -8.484 22.641 -0.664 1 93.81 36 ASP B C 1
ATOM 1383 O O . ASP B 1 36 ? -7.43 23.125 -1.077 1 93.81 36 ASP B O 1
ATOM 1387 N N . GLY B 1 37 ? -8.922 21.438 -1.036 1 94.25 37 GLY B N 1
ATOM 1388 C CA . GLY B 1 37 ? -8.367 20.719 -2.174 1 94.25 37 GLY B CA 1
ATOM 1389 C C . GLY B 1 37 ? -7.074 20 -1.848 1 94.25 37 GLY B C 1
ATOM 1390 O O . GLY B 1 37 ? -6.402 19.484 -2.744 1 94.25 37 GLY B O 1
ATOM 1391 N N . LYS B 1 38 ? -6.766 19.906 -0.537 1 96.62 38 LYS B N 1
ATOM 1392 C CA . LYS B 1 38 ? -5.523 19.266 -0.119 1 96.62 38 LYS B CA 1
ATOM 1393 C C . LYS B 1 38 ? -5.809 18 0.699 1 96.62 38 LYS B C 1
ATOM 1395 O O . LYS B 1 38 ? -6.719 17.984 1.526 1 96.62 38 LYS B O 1
ATOM 1400 N N . PHE B 1 39 ? -5.086 17.047 0.439 1 98.25 39 PHE B N 1
ATOM 1401 C CA . PHE B 1 39 ? -5.043 15.828 1.249 1 98.25 39 PHE B CA 1
ATOM 1402 C C . PHE B 1 39 ? -3.824 15.828 2.162 1 98.25 39 PHE B C 1
ATOM 1404 O O . PHE B 1 39 ? -2.693 15.672 1.696 1 98.25 39 PHE B O 1
ATOM 1411 N N . TYR B 1 40 ? -3.992 15.914 3.496 1 98.12 40 TYR B N 1
ATOM 1412 C CA . TYR B 1 40 ? -2.896 16.141 4.43 1 98.12 40 TYR B CA 1
ATOM 1413 C C . TYR B 1 40 ? -2.469 14.844 5.102 1 98.12 40 TYR B C 1
ATOM 1415 O O . TYR B 1 40 ? -3.311 14.062 5.547 1 98.12 40 TYR B O 1
ATOM 1423 N N . PHE B 1 41 ? -1.208 14.727 5.207 1 98.38 41 PHE B N 1
ATOM 1424 C CA . PHE B 1 41 ? -0.538 13.656 5.934 1 98.38 41 PHE B CA 1
ATOM 1425 C C . PHE B 1 41 ? 0.523 14.219 6.871 1 98.38 41 PHE B C 1
ATOM 1427 O O . PHE B 1 41 ? 0.855 15.406 6.801 1 98.38 41 PHE B O 1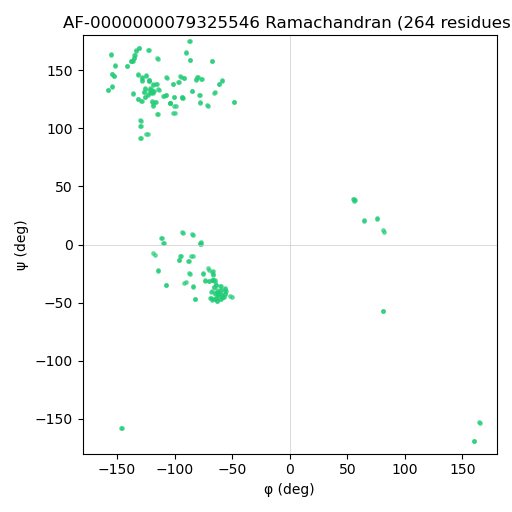
ATOM 1434 N N . THR B 1 42 ? 1.011 13.32 7.73 1 98 42 THR B N 1
ATOM 1435 C CA . THR B 1 42 ? 2.08 13.734 8.625 1 98 42 THR B CA 1
ATOM 1436 C C . THR B 1 42 ? 3.15 12.656 8.734 1 98 42 THR B C 1
ATOM 1438 O O . THR B 1 42 ? 2.912 11.5 8.375 1 98 42 THR B O 1
ATOM 1441 N N . THR B 1 43 ? 4.305 13.055 9.109 1 97.44 43 THR B N 1
ATOM 1442 C CA . THR B 1 43 ? 5.418 12.164 9.43 1 97.44 43 THR B CA 1
ATOM 1443 C C . THR B 1 43 ? 6.398 12.844 10.375 1 97.44 43 THR B C 1
ATOM 1445 O O . THR B 1 43 ? 6.238 14.023 10.703 1 97.44 43 THR B O 1
ATOM 1448 N N . ALA B 1 44 ? 7.266 12.109 11 1 97 44 ALA B N 1
ATOM 1449 C CA . ALA B 1 44 ? 8.391 12.664 11.742 1 97 44 ALA B CA 1
ATOM 1450 C C . ALA B 1 44 ? 9.633 12.773 10.867 1 97 44 ALA B C 1
ATOM 1452 O O . ALA B 1 44 ? 9.891 11.898 10.031 1 97 44 ALA B O 1
ATOM 1453 N N . ASN B 1 45 ? 10.406 13.797 11.031 1 97.38 45 ASN B N 1
ATOM 1454 C CA . ASN B 1 45 ? 11.555 14.008 10.156 1 97.38 45 ASN B CA 1
ATOM 1455 C C . ASN B 1 45 ? 12.719 13.094 10.523 1 97.38 45 ASN B C 1
ATOM 1457 O O . ASN B 1 45 ? 13.766 13.133 9.875 1 97.38 45 ASN B O 1
ATOM 1461 N N . VAL B 1 46 ? 12.562 12.25 11.539 1 96.38 46 VAL B N 1
ATOM 1462 C CA . VAL B 1 46 ? 13.578 11.266 11.914 1 96.38 46 VAL B CA 1
ATOM 1463 C C . VAL B 1 46 ? 13.266 9.93 11.242 1 96.38 46 VAL B C 1
ATOM 1465 O O . VAL B 1 46 ? 14.062 8.984 11.328 1 96.38 46 VAL B O 1
ATOM 1468 N N . LYS B 1 47 ? 12.156 9.805 10.656 1 94.94 47 LYS B N 1
ATOM 1469 C CA . LYS B 1 47 ? 11.727 8.555 10.023 1 94.94 47 LYS B CA 1
ATOM 1470 C C . LYS B 1 47 ? 12.234 8.461 8.586 1 94.94 47 LYS B C 1
ATOM 1472 O O . LYS B 1 47 ? 12.461 9.484 7.938 1 94.94 47 LYS B O 1
ATOM 1477 N N . LYS B 1 48 ? 12.289 7.27 8.086 1 95.25 48 LYS B N 1
ATOM 1478 C CA . LYS B 1 48 ? 12.734 7.012 6.719 1 95.25 48 LYS B CA 1
ATOM 1479 C C . LYS B 1 48 ? 11.789 7.645 5.703 1 95.25 48 LYS B C 1
ATOM 1481 O O . LYS B 1 48 ? 12.219 8.102 4.641 1 95.25 48 LYS B O 1
ATOM 1486 N N . ALA B 1 49 ? 10.516 7.645 6.047 1 97.06 49 ALA B N 1
ATOM 1487 C CA . ALA B 1 49 ? 9.531 8.227 5.133 1 97.06 49 ALA B CA 1
ATOM 1488 C C . ALA B 1 49 ? 9.891 9.672 4.793 1 97.06 49 ALA B C 1
ATOM 1490 O O . ALA B 1 49 ? 9.766 10.094 3.641 1 97.06 49 ALA B O 1
ATOM 1491 N N . TYR B 1 50 ? 10.328 10.383 5.734 1 98.06 50 TYR B N 1
ATOM 1492 C CA . TYR B 1 50 ? 10.664 11.781 5.52 1 98.06 50 TYR B CA 1
ATOM 1493 C C . TYR B 1 50 ? 11.805 11.922 4.52 1 98.06 50 TYR B C 1
ATOM 1495 O O . TYR B 1 50 ? 11.711 12.703 3.568 1 98.06 50 TYR B O 1
ATOM 1503 N N . THR B 1 51 ? 12.852 11.18 4.715 1 97.62 51 THR B N 1
ATOM 1504 C CA . THR B 1 51 ? 14.008 11.242 3.824 1 97.62 51 THR B CA 1
ATOM 1505 C C . THR B 1 51 ? 13.617 10.812 2.41 1 97.62 51 THR B C 1
ATOM 1507 O O . THR B 1 51 ? 14.031 11.445 1.433 1 97.62 51 THR B O 1
ATOM 1510 N N . GLN B 1 52 ? 12.844 9.797 2.326 1 98.31 52 GLN B N 1
ATOM 1511 C CA . GLN B 1 52 ? 12.375 9.336 1.024 1 98.31 52 GLN B CA 1
ATOM 1512 C C . GLN B 1 52 ? 11.602 10.438 0.299 1 98.31 52 GLN B C 1
ATOM 1514 O O . GLN B 1 52 ? 11.836 10.688 -0.886 1 98.31 52 GLN B O 1
ATOM 1519 N N . LEU B 1 53 ? 10.711 11.094 1.035 1 98.5 53 LEU B N 1
ATOM 1520 C CA . LEU B 1 53 ? 9.828 12.094 0.447 1 98.5 53 LEU B CA 1
ATOM 1521 C C . LEU B 1 53 ? 10.609 13.344 0.05 1 98.5 53 LEU B C 1
ATOM 1523 O O . LEU B 1 53 ? 10.258 14.023 -0.918 1 98.5 53 LEU B O 1
ATOM 1527 N N . LYS B 1 54 ? 11.648 13.648 0.776 1 98.06 54 LYS B N 1
ATOM 1528 C CA . LYS B 1 54 ? 12.523 14.766 0.422 1 98.06 54 LYS B CA 1
ATOM 1529 C C . LYS B 1 54 ? 13.258 14.5 -0.886 1 98.06 54 LYS B C 1
ATOM 1531 O O . LYS B 1 54 ? 13.469 15.414 -1.688 1 98.06 54 LYS B O 1
ATOM 1536 N N . GLU B 1 55 ? 13.617 13.305 -1.097 1 98.12 55 GLU B N 1
ATOM 1537 C CA . GLU B 1 55 ? 14.367 12.914 -2.285 1 98.12 55 GLU B CA 1
ATOM 1538 C C . GLU B 1 55 ? 13.438 12.703 -3.48 1 98.12 55 GLU B C 1
ATOM 1540 O O . GLU B 1 55 ? 13.773 13.094 -4.602 1 98.12 55 GLU B O 1
ATOM 1545 N N . ASN B 1 56 ? 12.398 12.016 -3.299 1 98.62 56 ASN B N 1
ATOM 1546 C CA . ASN B 1 56 ? 11.367 11.734 -4.289 1 98.62 56 ASN B CA 1
ATOM 1547 C C . ASN B 1 56 ? 9.977 12.039 -3.75 1 98.62 56 ASN B C 1
ATOM 1549 O O . ASN B 1 56 ? 9.375 11.211 -3.064 1 98.62 56 ASN B O 1
ATOM 1553 N N . PRO B 1 57 ? 9.406 13.117 -4.109 1 98.75 57 PRO B N 1
ATOM 1554 C CA . PRO B 1 57 ? 8.172 13.594 -3.471 1 98.75 57 PRO B CA 1
ATOM 1555 C C . PRO B 1 57 ? 6.918 12.953 -4.066 1 98.75 57 PRO B C 1
ATOM 1557 O O . PRO B 1 57 ? 5.805 13.414 -3.801 1 98.75 57 PRO B O 1
ATOM 1560 N N . TYR B 1 58 ? 7.027 11.969 -4.922 1 98.81 58 TYR B N 1
ATOM 1561 C CA . TYR B 1 58 ? 5.871 11.297 -5.5 1 98.81 58 TYR B CA 1
ATOM 1562 C C . TYR B 1 58 ? 5.359 10.195 -4.574 1 98.81 58 TYR B C 1
ATOM 1564 O O . TYR B 1 58 ? 6.137 9.375 -4.082 1 98.81 58 TYR B O 1
ATOM 1572 N N . ILE B 1 59 ? 4.016 10.203 -4.352 1 98.88 59 ILE B N 1
ATOM 1573 C CA . ILE B 1 59 ? 3.416 9.203 -3.475 1 98.88 59 ILE B CA 1
ATOM 1574 C C . ILE B 1 59 ? 2.176 8.609 -4.137 1 98.88 59 ILE B C 1
ATOM 1576 O O . ILE B 1 59 ? 1.695 9.125 -5.148 1 98.88 59 ILE B O 1
ATOM 1580 N N . GLU B 1 60 ? 1.694 7.551 -3.621 1 98.88 60 GLU B N 1
ATOM 1581 C CA . GLU B 1 60 ? 0.336 7.043 -3.785 1 98.88 60 GLU B CA 1
ATOM 1582 C C . GLU B 1 60 ? -0.239 6.566 -2.453 1 98.88 60 GLU B C 1
ATOM 1584 O O . GLU B 1 60 ? 0.452 5.91 -1.671 1 98.88 60 GLU B O 1
ATOM 1589 N N . PHE B 1 61 ? -1.364 6.996 -2.141 1 98.88 61 PHE B N 1
ATOM 1590 C CA . PHE B 1 61 ? -2.133 6.531 -0.991 1 98.88 61 PHE B CA 1
ATOM 1591 C C . PHE B 1 61 ? -3.309 5.672 -1.436 1 98.88 61 PHE B C 1
ATOM 1593 O O . PHE B 1 61 ? -4.074 6.066 -2.316 1 98.88 61 PHE B O 1
ATOM 1600 N N . ILE B 1 62 ? -3.453 4.496 -0.859 1 98.75 62 ILE B N 1
ATOM 1601 C CA . ILE B 1 62 ? -4.441 3.527 -1.315 1 98.75 62 ILE B CA 1
ATOM 1602 C C . ILE B 1 62 ? -5.309 3.082 -0.14 1 98.75 62 ILE B C 1
ATOM 1604 O O . ILE B 1 62 ? -4.793 2.715 0.917 1 98.75 62 ILE B O 1
ATOM 1608 N N . VAL B 1 63 ? -6.602 3.098 -0.295 1 98.38 63 VAL B N 1
ATOM 1609 C CA . VAL B 1 63 ? -7.57 2.584 0.667 1 98.38 63 VAL B CA 1
ATOM 1610 C C . VAL B 1 63 ? -8.484 1.572 -0.015 1 98.38 63 VAL B C 1
ATOM 1612 O O . VAL B 1 63 ? -9.062 1.859 -1.067 1 98.38 63 VAL B O 1
ATOM 1615 N N . THR B 1 64 ? -8.602 0.404 0.529 1 97.38 64 THR B N 1
ATOM 1616 C CA . THR B 1 64 ? -9.5 -0.63 0.039 1 97.38 64 THR B CA 1
ATOM 1617 C C . THR B 1 64 ? -10.461 -1.076 1.14 1 97.38 64 THR B C 1
ATOM 1619 O O . THR B 1 64 ? -10.031 -1.396 2.25 1 97.38 64 THR B O 1
ATOM 1622 N N . THR B 1 65 ? -11.711 -1.097 0.875 1 96.12 65 THR B N 1
ATOM 1623 C CA . THR B 1 65 ? -12.711 -1.547 1.836 1 96.12 65 THR B CA 1
ATOM 1624 C C . THR B 1 65 ? -12.898 -3.059 1.754 1 96.12 65 THR B C 1
ATOM 1626 O O . THR B 1 65 ? -12.328 -3.713 0.88 1 96.12 65 THR B O 1
ATOM 1629 N N . GLN B 1 66 ? -13.711 -3.65 2.639 1 91.56 66 GLN B N 1
ATOM 1630 C CA . GLN B 1 66 ? -13.945 -5.09 2.713 1 91.56 66 GLN B CA 1
ATOM 1631 C C . GLN B 1 66 ? -14.68 -5.594 1.471 1 91.56 66 GLN B C 1
ATOM 1633 O O . GLN B 1 66 ? -14.562 -6.766 1.111 1 91.56 66 GLN B O 1
ATOM 1638 N N . ASP B 1 67 ? -15.398 -4.727 0.86 1 91.81 67 ASP B N 1
ATOM 1639 C CA . ASP B 1 67 ? -16.125 -5.129 -0.34 1 91.81 67 ASP B CA 1
ATOM 1640 C C . ASP B 1 67 ? -15.312 -4.836 -1.6 1 91.81 67 ASP B C 1
ATOM 1642 O O . ASP B 1 67 ? -15.867 -4.746 -2.695 1 91.81 67 ASP B O 1
ATOM 1646 N N . TYR B 1 68 ? -14.016 -4.477 -1.456 1 92.25 68 TYR B N 1
ATOM 1647 C CA . TYR B 1 68 ? -13.023 -4.379 -2.516 1 92.25 68 TYR B CA 1
ATOM 1648 C C . TYR B 1 68 ? -13.234 -3.123 -3.352 1 92.25 68 TYR B C 1
ATOM 1650 O O . TYR B 1 68 ? -12.984 -3.123 -4.559 1 92.25 68 TYR B O 1
ATOM 1658 N N . VAL B 1 69 ? -13.906 -2.172 -2.748 1 96.75 69 VAL B N 1
ATOM 1659 C CA . VAL B 1 69 ? -13.852 -0.833 -3.324 1 96.75 69 VAL B CA 1
ATOM 1660 C C . VAL B 1 69 ? -12.523 -0.169 -2.959 1 96.75 69 VAL B C 1
ATOM 1662 O O . VAL B 1 69 ? -12.117 -0.179 -1.796 1 96.75 69 VAL B O 1
ATOM 1665 N N . THR B 1 70 ? -11.859 0.336 -3.99 1 97.88 70 THR B N 1
ATOM 1666 C CA . THR B 1 70 ? -10.531 0.895 -3.779 1 97.88 70 THR B CA 1
ATOM 1667 C C . THR B 1 70 ? -10.453 2.324 -4.309 1 97.88 70 THR B C 1
ATOM 1669 O O . THR B 1 70 ? -10.953 2.615 -5.398 1 97.88 70 THR B O 1
ATOM 1672 N N . VAL B 1 71 ? -9.883 3.16 -3.504 1 98.5 71 VAL B N 1
ATOM 1673 C CA . VAL B 1 71 ? -9.523 4.504 -3.947 1 98.5 71 VAL B CA 1
ATOM 1674 C C . VAL B 1 71 ? -8.016 4.699 -3.834 1 98.5 71 VAL B C 1
ATOM 1676 O O . VAL B 1 71 ? -7.41 4.344 -2.818 1 98.5 71 VAL B O 1
ATOM 1679 N N . ARG B 1 72 ? -7.422 5.188 -4.895 1 98.5 72 ARG B N 1
ATOM 1680 C CA . ARG B 1 72 ? -6.016 5.582 -4.926 1 98.5 72 ARG B CA 1
ATOM 1681 C C . ARG B 1 72 ? -5.867 7.055 -5.289 1 98.5 72 ARG B C 1
ATOM 1683 O O . ARG B 1 72 ? -6.531 7.543 -6.207 1 98.5 72 ARG B O 1
ATOM 1690 N N . ILE B 1 73 ? -5.066 7.73 -4.508 1 98.81 73 ILE B N 1
ATOM 1691 C CA . ILE B 1 73 ? -4.672 9.078 -4.902 1 98.81 73 ILE B CA 1
ATOM 1692 C C . ILE B 1 73 ? -3.154 9.156 -5.047 1 98.81 73 ILE B C 1
ATOM 1694 O O . ILE B 1 73 ? -2.42 8.562 -4.254 1 98.81 73 ILE B O 1
ATOM 1698 N N . ASN B 1 74 ? -2.713 9.742 -6.09 1 98.81 74 ASN B N 1
ATOM 1699 C CA . ASN B 1 74 ? -1.277 9.812 -6.344 1 98.81 74 ASN B CA 1
ATOM 1700 C C . ASN B 1 74 ? -0.875 11.164 -6.926 1 98.81 74 ASN B C 1
ATOM 1702 O O . ASN B 1 74 ? -1.709 11.875 -7.484 1 98.81 74 ASN B O 1
ATOM 1706 N N . GLY B 1 75 ? 0.328 11.5 -6.688 1 98.62 75 GLY B N 1
ATOM 1707 C CA . GLY B 1 75 ? 0.872 12.75 -7.191 1 98.62 75 GLY B CA 1
ATOM 1708 C C . GLY B 1 75 ? 2.111 13.203 -6.445 1 98.62 75 GLY B C 1
ATOM 1709 O O . GLY B 1 75 ? 2.717 12.43 -5.703 1 98.62 75 GLY B O 1
ATOM 1710 N N . LYS B 1 76 ? 2.492 14.43 -6.727 1 98.75 76 LYS B N 1
ATOM 1711 C CA . LYS B 1 76 ? 3.654 15.055 -6.098 1 98.75 76 LYS B CA 1
ATOM 1712 C C . LYS B 1 76 ? 3.25 15.844 -4.859 1 98.75 76 LYS B C 1
ATOM 1714 O O . LYS B 1 76 ? 2.398 16.734 -4.938 1 98.75 76 LYS B O 1
ATOM 1719 N N . ILE B 1 77 ? 3.879 15.547 -3.758 1 98.75 77 ILE B N 1
ATOM 1720 C CA . ILE B 1 77 ? 3.492 16.203 -2.516 1 98.75 77 ILE B CA 1
ATOM 1721 C C . ILE B 1 77 ? 4.305 17.484 -2.336 1 98.75 77 ILE B C 1
ATOM 1723 O O . ILE B 1 77 ? 5.312 17.688 -3.018 1 98.75 77 ILE B O 1
ATOM 1727 N N . GLU B 1 78 ? 3.855 18.297 -1.449 1 98.06 78 GLU B N 1
ATOM 1728 C CA . GLU B 1 78 ? 4.578 19.438 -0.891 1 98.06 78 GLU B CA 1
ATOM 1729 C C . GLU B 1 78 ? 4.566 19.406 0.635 1 98.06 78 GLU B C 1
ATOM 1731 O O . GLU B 1 78 ? 3.57 19 1.244 1 98.06 78 GLU B O 1
ATOM 1736 N N . PHE B 1 79 ? 5.688 19.781 1.198 1 97.94 79 PHE B N 1
ATOM 1737 C CA . PHE B 1 79 ? 5.711 19.906 2.648 1 97.94 79 PHE B CA 1
ATOM 1738 C C . PHE B 1 79 ? 5.121 21.25 3.076 1 97.94 79 PHE B C 1
ATOM 1740 O O . PHE B 1 79 ? 5.336 22.266 2.412 1 97.94 79 PHE B O 1
ATOM 1747 N N . ALA B 1 80 ? 4.402 21.141 4.195 1 94.44 80 ALA B N 1
ATOM 1748 C CA . ALA B 1 80 ? 3.982 22.391 4.805 1 94.44 80 ALA B CA 1
ATOM 1749 C C . ALA B 1 80 ? 5.184 23.188 5.316 1 94.44 80 ALA B C 1
ATOM 1751 O O . ALA B 1 80 ? 6.09 22.609 5.934 1 94.44 80 ALA B O 1
ATOM 1752 N N . ASP B 1 81 ? 5.25 24.359 4.988 1 85.69 81 ASP B N 1
ATOM 1753 C CA . ASP B 1 81 ? 6.441 25.156 5.297 1 85.69 81 ASP B CA 1
ATOM 1754 C C . ASP B 1 81 ? 6.137 26.219 6.348 1 85.69 81 ASP B C 1
ATOM 1756 O O . ASP B 1 81 ? 6.945 27.109 6.586 1 85.69 81 ASP B O 1
ATOM 1760 N N . ASN B 1 82 ? 4.922 26.188 6.895 1 91.44 82 ASN B N 1
ATOM 1761 C CA . ASN B 1 82 ? 4.613 27.203 7.895 1 91.44 82 ASN B CA 1
ATOM 1762 C C . ASN B 1 82 ? 3.881 26.609 9.094 1 91.44 82 ASN B C 1
ATOM 1764 O O . ASN B 1 82 ? 3.275 25.547 8.992 1 91.44 82 ASN B O 1
ATOM 1768 N N . LEU B 1 83 ? 4.004 27.344 10.148 1 95.69 83 LEU B N 1
ATOM 1769 C CA . LEU B 1 83 ? 3.451 26.891 11.422 1 95.69 83 LEU B CA 1
ATOM 1770 C C . LEU B 1 83 ? 1.928 26.844 11.367 1 95.69 83 LEU B C 1
ATOM 1772 O O . LEU B 1 83 ? 1.305 26.016 12.031 1 95.69 83 LEU B O 1
ATOM 1776 N N . ALA B 1 84 ? 1.351 27.688 10.609 1 95.69 84 ALA B N 1
ATOM 1777 C CA . ALA B 1 84 ? -0.106 27.766 10.523 1 95.69 84 ALA B CA 1
ATOM 1778 C C . ALA B 1 84 ? -0.696 26.453 10 1 95.69 84 ALA B C 1
ATOM 1780 O O . ALA B 1 84 ? -1.711 25.984 10.508 1 95.69 84 ALA B O 1
ATOM 1781 N N . GLU B 1 85 ? -0.118 25.875 9.031 1 95.06 85 GLU B N 1
ATOM 1782 C CA . GLU B 1 85 ? -0.583 24.609 8.469 1 95.06 85 GLU B CA 1
ATOM 1783 C C . GLU B 1 85 ? -0.387 23.469 9.461 1 95.06 85 GLU B C 1
ATOM 1785 O O . GLU B 1 85 ? -1.236 22.578 9.57 1 95.06 85 GLU B O 1
ATOM 1790 N N . LYS B 1 86 ? 0.726 23.5 10.109 1 97.12 86 LYS B N 1
ATOM 1791 C CA . LYS B 1 86 ? 0.961 22.484 11.133 1 97.12 86 LYS B CA 1
ATOM 1792 C C . LYS B 1 86 ? -0.067 22.594 12.258 1 97.12 86 LYS B C 1
ATOM 1794 O O . LYS B 1 86 ? -0.575 21.578 12.734 1 97.12 86 LYS B O 1
ATOM 1799 N N . GLN B 1 87 ? -0.318 23.844 12.633 1 97.69 87 GLN B N 1
ATOM 1800 C CA . GLN B 1 87 ? -1.311 24.078 13.68 1 97.69 87 GLN B CA 1
ATOM 1801 C C . GLN B 1 87 ? -2.695 23.625 13.234 1 97.69 87 GLN B C 1
ATOM 1803 O O . GLN B 1 87 ? -3.473 23.109 14.047 1 97.69 87 GLN B O 1
ATOM 1808 N N . LEU B 1 88 ? -3.021 23.891 11.992 1 96.94 88 L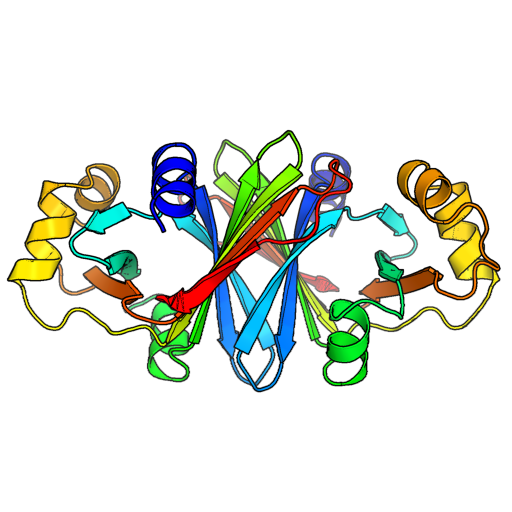EU B N 1
ATOM 1809 C CA . LEU B 1 88 ? -4.289 23.438 11.438 1 96.94 88 LEU B CA 1
ATOM 1810 C C . LEU B 1 88 ? -4.48 21.953 11.672 1 96.94 88 LEU B C 1
ATOM 1812 O O . LEU B 1 88 ? -5.566 21.516 12.055 1 96.94 88 LEU B O 1
ATOM 1816 N N . ILE B 1 89 ? -3.457 21.109 11.445 1 97.44 89 ILE B N 1
ATOM 1817 C CA . ILE B 1 89 ? -3.514 19.656 11.594 1 97.44 89 ILE B CA 1
ATOM 1818 C C . ILE B 1 89 ? -3.645 19.297 13.07 1 97.44 89 ILE B C 1
ATOM 1820 O O . ILE B 1 89 ? -4.484 18.469 13.445 1 97.44 89 ILE B O 1
ATOM 1824 N N . ILE B 1 90 ? -2.832 19.922 13.922 1 97.56 90 ILE B N 1
ATOM 1825 C CA . ILE B 1 90 ? -2.895 19.672 15.352 1 97.56 90 ILE B CA 1
ATOM 1826 C C . ILE B 1 90 ? -4.309 19.938 15.867 1 97.56 90 ILE B C 1
ATOM 1828 O O . ILE B 1 90 ? -4.84 19.172 16.672 1 97.56 90 ILE B O 1
ATOM 1832 N N . ASP B 1 91 ? -4.945 20.953 15.336 1 97.44 91 ASP B N 1
ATOM 1833 C CA . ASP B 1 91 ? -6.254 21.391 15.797 1 97.44 91 ASP B CA 1
ATOM 1834 C C . ASP B 1 91 ? -7.359 20.453 15.312 1 97.44 91 ASP B C 1
ATOM 1836 O O . ASP B 1 91 ? -8.414 20.359 15.938 1 97.44 91 ASP B O 1
ATOM 1840 N N . ASN B 1 92 ? -7.133 19.766 14.25 1 96.25 92 ASN B N 1
ATOM 1841 C CA . ASN B 1 92 ? -8.242 19.062 13.609 1 96.25 92 ASN B CA 1
ATOM 1842 C C . ASN B 1 92 ? -8.008 17.562 13.594 1 96.25 92 ASN B C 1
ATOM 1844 O O . ASN B 1 92 ? -8.891 16.797 13.195 1 96.25 92 ASN B O 1
ATOM 1848 N N . ALA B 1 93 ? -6.84 17.109 13.992 1 94.62 93 ALA B N 1
ATOM 1849 C CA . ALA B 1 93 ? -6.516 15.68 13.992 1 94.62 93 ALA B CA 1
ATOM 1850 C C . ALA B 1 93 ? -6.07 15.219 15.375 1 94.62 93 ALA B C 1
ATOM 1852 O O . ALA B 1 93 ? -4.879 15.25 15.695 1 94.62 93 ALA B O 1
ATOM 1853 N N . PRO B 1 94 ? -6.934 14.703 16.141 1 93.19 94 PRO B N 1
ATOM 1854 C CA . PRO B 1 94 ? -6.645 14.352 17.531 1 93.19 94 PRO B CA 1
ATOM 1855 C C . PRO B 1 94 ? -5.516 13.328 17.656 1 93.19 94 PRO B C 1
ATOM 1857 O O . PRO B 1 94 ? -4.707 13.414 18.578 1 93.19 94 PRO B O 1
ATOM 1860 N N . LEU B 1 95 ? -5.5 12.383 16.781 1 90.62 95 LEU B N 1
ATOM 1861 C CA . LEU B 1 95 ? -4.453 11.367 16.828 1 90.62 95 LEU B CA 1
ATOM 1862 C C . LEU B 1 95 ? -3.078 11.992 16.625 1 90.62 95 LEU B C 1
ATOM 1864 O O . LEU B 1 95 ? -2.102 11.57 17.25 1 90.62 95 LEU B O 1
ATOM 1868 N N . VAL B 1 96 ? -3.043 12.906 15.734 1 95.44 96 VAL B N 1
ATOM 1869 C CA . VAL B 1 96 ? -1.792 13.609 15.484 1 95.44 96 VAL B CA 1
ATOM 1870 C C . VAL B 1 96 ? -1.385 14.406 16.719 1 95.44 96 VAL B C 1
ATOM 1872 O O . VAL B 1 96 ? -0.219 14.391 17.125 1 95.44 96 VAL B O 1
ATOM 1875 N N . LYS B 1 97 ? -2.334 15.109 17.266 1 96 97 LYS B N 1
ATOM 1876 C CA . LYS B 1 97 ? -2.061 15.883 18.484 1 96 97 LYS B CA 1
ATOM 1877 C C . LYS B 1 97 ? -1.528 14.984 19.594 1 96 97 LYS B C 1
ATOM 1879 O O . LYS B 1 97 ? -0.598 15.359 20.312 1 96 97 LYS B O 1
ATOM 1884 N N . LYS B 1 98 ? -2.104 13.867 19.734 1 94.38 98 LYS B N 1
ATOM 1885 C CA . LYS B 1 98 ? -1.66 12.922 20.75 1 94.38 98 LYS B CA 1
ATOM 1886 C C . LYS B 1 98 ? -0.208 12.516 20.531 1 94.38 98 LYS B C 1
ATOM 1888 O O . LYS B 1 98 ? 0.55 12.344 21.484 1 94.38 98 LYS B O 1
ATOM 1893 N N . GLY B 1 99 ? 0.216 12.391 19.281 1 93.69 99 GLY B N 1
ATOM 1894 C CA . GLY B 1 99 ? 1.551 11.914 18.953 1 93.69 99 GLY B CA 1
ATOM 1895 C C . GLY B 1 99 ? 2.6 13.016 19 1 93.69 99 GLY B C 1
ATOM 1896 O O . GLY B 1 99 ? 3.725 12.789 19.438 1 93.69 99 GLY B O 1
ATOM 1897 N N . TYR B 1 100 ? 2.174 14.211 18.578 1 96.69 100 TYR B N 1
ATOM 1898 C CA . TYR B 1 100 ? 3.174 15.258 18.406 1 96.69 100 TYR B CA 1
ATOM 1899 C C . TYR B 1 100 ? 2.957 16.391 19.391 1 96.69 100 TYR B C 1
ATOM 1901 O O . TYR B 1 100 ? 3.848 17.219 19.609 1 96.69 100 TYR B O 1
ATOM 1909 N N . GLU B 1 101 ? 1.787 16.531 19.891 1 96.62 101 GLU B N 1
ATOM 1910 C CA . GLU B 1 101 ? 1.412 17.422 20.984 1 96.62 101 GLU B CA 1
ATOM 1911 C C . GLU B 1 101 ? 1.208 18.859 20.484 1 96.62 101 GLU B C 1
ATOM 1913 O O . GLU B 1 101 ? 0.137 19.438 20.672 1 96.62 101 GLU B O 1
ATOM 1918 N N . THR B 1 102 ? 2.271 19.375 19.875 1 97.06 102 THR B N 1
ATOM 1919 C CA . THR B 1 102 ? 2.162 20.766 19.438 1 97.06 102 THR B CA 1
ATOM 1920 C C . THR B 1 102 ? 2.711 20.938 18.016 1 97.06 102 THR B C 1
ATOM 1922 O O . THR B 1 102 ? 3.533 20.141 17.562 1 97.06 102 THR B O 1
ATOM 1925 N N . ALA B 1 103 ? 2.326 22.031 17.344 1 97.19 103 ALA B N 1
ATOM 1926 C CA . ALA B 1 103 ? 2.795 22.359 16 1 97.19 103 ALA B CA 1
ATOM 1927 C C . ALA B 1 103 ? 4.281 22.703 16.016 1 97.19 103 ALA B C 1
ATOM 1929 O O . ALA B 1 103 ? 4.957 22.609 14.984 1 97.19 103 ALA B O 1
ATOM 1930 N N . GLU B 1 104 ? 4.812 23.109 17.094 1 97.06 104 GLU B N 1
ATOM 1931 C CA . GLU B 1 104 ? 6.203 23.547 17.219 1 97.06 104 GLU B CA 1
ATOM 1932 C C . GLU B 1 104 ? 7.133 22.344 17.438 1 97.06 104 GLU B C 1
ATOM 1934 O O . GLU B 1 104 ? 8.359 22.5 17.453 1 97.06 104 GLU B O 1
ATOM 1939 N N . ASN B 1 105 ? 6.535 21.188 17.672 1 97.31 105 ASN B N 1
ATOM 1940 C CA . ASN B 1 105 ? 7.367 20 17.812 1 97.31 105 ASN B CA 1
ATOM 1941 C C . ASN B 1 105 ? 8.383 19.891 16.672 1 97.31 105 ASN B C 1
ATOM 1943 O O . ASN B 1 105 ? 8 19.859 15.5 1 97.31 105 ASN B O 1
ATOM 1947 N N . PRO B 1 106 ? 9.625 19.828 16.953 1 96.19 106 PRO B N 1
ATOM 1948 C CA . PRO B 1 106 ? 10.648 19.969 15.914 1 96.19 106 PRO B CA 1
ATOM 1949 C C . PRO B 1 106 ? 10.695 18.75 14.984 1 96.19 106 PRO B C 1
ATOM 1951 O O . PRO B 1 106 ? 11.25 18.844 13.883 1 96.19 106 PRO B O 1
ATOM 1954 N N . ILE B 1 107 ? 10.234 17.703 15.344 1 97.06 107 ILE B N 1
ATOM 1955 C CA . ILE B 1 107 ? 10.336 16.531 14.477 1 97.06 107 ILE B CA 1
ATOM 1956 C C . ILE B 1 107 ? 9.039 16.375 13.68 1 97.06 107 ILE B C 1
ATOM 1958 O O . ILE B 1 107 ? 8.977 15.578 12.742 1 97.06 107 ILE B O 1
ATOM 1962 N N . PHE B 1 108 ? 8 17.109 14.086 1 97.88 108 PHE B N 1
ATOM 1963 C CA . PHE B 1 108 ? 6.676 17.031 13.477 1 97.88 108 PHE B CA 1
ATOM 1964 C C . PHE B 1 108 ? 6.684 17.641 12.078 1 97.88 108 PHE B C 1
ATOM 1966 O O . PHE B 1 108 ? 6.977 18.828 11.914 1 97.88 108 PHE B O 1
ATOM 1973 N N . GLU B 1 109 ? 6.355 16.844 11.016 1 98 109 GLU B N 1
ATOM 1974 C CA . GLU B 1 109 ? 6.281 17.312 9.633 1 98 109 GLU B CA 1
ATOM 1975 C C . GLU B 1 109 ? 4.898 17.062 9.039 1 98 109 GLU B C 1
ATOM 1977 O O . GLU B 1 109 ? 4.293 16.016 9.281 1 98 109 GLU B O 1
ATOM 1982 N N . VAL B 1 110 ? 4.414 18.016 8.266 1 98.25 110 VAL B N 1
ATOM 1983 C CA . VAL B 1 110 ? 3.15 17.922 7.547 1 98.25 110 VAL B CA 1
ATOM 1984 C C . VAL B 1 110 ? 3.402 18.016 6.043 1 98.25 110 VAL B C 1
ATOM 1986 O O . VAL B 1 110 ? 4.195 18.844 5.59 1 98.25 110 VAL B O 1
ATOM 1989 N N . PHE B 1 111 ? 2.832 17.141 5.285 1 98.56 111 PHE B N 1
ATOM 1990 C CA . PHE B 1 111 ? 2.871 17.234 3.83 1 98.56 111 PHE B CA 1
ATOM 1991 C C . PHE B 1 111 ? 1.493 16.969 3.234 1 98.56 111 PHE B C 1
ATOM 1993 O O . PHE B 1 111 ? 0.591 16.5 3.93 1 98.56 111 PHE B O 1
ATOM 2000 N N . TYR B 1 112 ? 1.305 17.375 1.949 1 98.31 112 TYR B N 1
ATOM 2001 C CA . TYR B 1 112 ? -0.029 17.266 1.366 1 98.31 112 TYR B CA 1
ATOM 2002 C C . TYR B 1 112 ? 0.049 17.078 -0.144 1 98.31 112 TYR B C 1
ATOM 2004 O O . TYR B 1 112 ? 1.068 17.391 -0.764 1 98.31 112 TYR B O 1
ATOM 2012 N N . LEU B 1 113 ? -0.988 16.469 -0.647 1 98.19 113 LEU B N 1
ATOM 2013 C CA . LEU B 1 113 ? -1.254 16.391 -2.08 1 98.19 113 LEU B CA 1
ATOM 2014 C C . LEU B 1 113 ? -2.295 17.422 -2.496 1 98.19 113 LEU B C 1
ATOM 2016 O O . LEU B 1 113 ? -3.42 17.422 -1.99 1 98.19 113 LEU B O 1
ATOM 2020 N N . GLN B 1 114 ? -1.866 18.281 -3.354 1 97.69 114 GLN B N 1
ATOM 2021 C CA . GLN B 1 114 ? -2.797 19.297 -3.838 1 97.69 114 GLN B CA 1
ATOM 2022 C C . GLN B 1 114 ? -3.205 19.016 -5.285 1 97.69 114 GLN B C 1
ATOM 2024 O O . GLN B 1 114 ? -4.332 19.312 -5.684 1 97.69 114 GLN B O 1
ATOM 2029 N N . HIS B 1 115 ? -2.297 18.484 -6.078 1 98.12 115 HIS B N 1
ATOM 2030 C CA . HIS B 1 115 ? -2.572 18.109 -7.461 1 98.12 115 HIS B CA 1
ATOM 2031 C C . HIS B 1 115 ? -2.146 16.656 -7.727 1 98.12 115 HIS B C 1
ATOM 2033 O O . HIS B 1 115 ? -1.121 16.203 -7.211 1 98.12 115 HIS B O 1
ATOM 2039 N N . GLY B 1 116 ? -2.951 16 -8.539 1 98.19 116 GLY B N 1
ATOM 2040 C CA . GLY B 1 116 ? -2.678 14.617 -8.867 1 98.19 116 GLY B CA 1
ATOM 2041 C C . GLY B 1 116 ? -3.859 13.914 -9.508 1 98.19 116 GLY B C 1
ATOM 2042 O O . GLY B 1 116 ? -4.645 14.531 -10.234 1 98.19 116 GLY B O 1
ATOM 2043 N N . GLU B 1 117 ? -3.865 12.617 -9.328 1 98.44 117 GLU B N 1
ATOM 2044 C CA . GLU B 1 117 ? -4.945 11.789 -9.844 1 98.44 117 GLU B CA 1
ATOM 2045 C C . GLU B 1 117 ? -5.586 10.953 -8.734 1 98.44 117 GLU B C 1
ATOM 2047 O O . GLU B 1 117 ? -4.926 10.594 -7.762 1 98.44 117 GLU B O 1
ATOM 2052 N N . ALA B 1 118 ? -6.855 10.773 -8.867 1 98.62 118 ALA B N 1
ATOM 2053 C CA . ALA B 1 118 ? -7.621 9.859 -8.023 1 98.62 118 ALA B CA 1
ATOM 2054 C C . ALA B 1 118 ? -8.297 8.773 -8.867 1 98.62 118 ALA B C 1
ATOM 2056 O O . ALA B 1 118 ? -8.883 9.062 -9.906 1 98.62 118 ALA B O 1
ATOM 2057 N N . ILE B 1 119 ? -8.125 7.582 -8.445 1 98.12 119 ILE B N 1
ATOM 2058 C CA . ILE B 1 119 ? -8.727 6.457 -9.156 1 98.12 119 ILE B CA 1
ATOM 2059 C C . ILE B 1 119 ? -9.688 5.715 -8.234 1 98.12 119 ILE B C 1
ATOM 2061 O O . ILE B 1 119 ? -9.328 5.363 -7.109 1 98.12 119 ILE B O 1
ATOM 2065 N N . TYR B 1 120 ? -10.898 5.594 -8.641 1 98.06 120 TYR B N 1
ATOM 2066 C CA . TYR B 1 120 ? -11.922 4.809 -7.965 1 98.06 120 TYR B CA 1
ATOM 2067 C C . TYR B 1 120 ? -12.172 3.498 -8.695 1 98.06 120 TYR B C 1
ATOM 2069 O O . TYR B 1 120 ? -12.5 3.494 -9.883 1 98.06 120 TYR B O 1
ATOM 2077 N N . SER B 1 121 ? -11.977 2.406 -7.938 1 96.69 121 SER B N 1
ATOM 2078 C CA . SER B 1 121 ? -12.141 1.085 -8.531 1 96.69 121 SER B CA 1
ATOM 2079 C C . SER B 1 121 ? -13 0.188 -7.652 1 96.69 121 SER B C 1
ATOM 2081 O O . SER B 1 121 ? -13.008 0.335 -6.43 1 96.69 121 SER B O 1
ATOM 2083 N N . ASN B 1 122 ? -13.758 -0.654 -8.312 1 94.06 122 ASN B N 1
ATOM 2084 C CA . ASN B 1 122 ? -14.555 -1.688 -7.66 1 94.06 122 ASN B CA 1
ATOM 2085 C C . ASN B 1 122 ? -14.32 -3.059 -8.289 1 94.06 122 ASN B C 1
ATOM 2087 O O . ASN B 1 122 ? -14.812 -3.34 -9.375 1 94.06 122 ASN B O 1
ATOM 2091 N N . LEU B 1 123 ? -13.602 -3.883 -7.559 1 85.69 123 LEU B N 1
ATOM 2092 C CA . LEU B 1 123 ? -13.156 -5.16 -8.102 1 85.69 123 LEU B CA 1
ATOM 2093 C C . LEU B 1 123 ? -14.344 -6.07 -8.398 1 85.69 123 LEU B C 1
ATOM 2095 O O . LEU B 1 123 ? -14.297 -6.879 -9.328 1 85.69 123 LEU B O 1
ATOM 2099 N N . LEU B 1 124 ? -15.398 -5.969 -7.676 1 85 124 LEU B N 1
ATOM 2100 C CA . LEU B 1 124 ? -16.531 -6.879 -7.809 1 85 124 LEU B CA 1
ATOM 2101 C C . LEU B 1 124 ? -17.516 -6.367 -8.852 1 85 124 LEU B C 1
ATOM 2103 O O . LEU B 1 124 ? -18.406 -7.105 -9.297 1 85 124 LEU B O 1
ATOM 2107 N N . SER B 1 125 ? -17.266 -5.195 -9.117 1 83.69 125 SER B N 1
ATOM 2108 C CA . SER B 1 125 ? -18.172 -4.605 -10.109 1 83.69 125 SER B CA 1
ATOM 2109 C C . SER B 1 125 ? -17.578 -4.695 -11.508 1 83.69 125 SER B C 1
ATOM 2111 O O . SER B 1 125 ? -16.359 -4.758 -11.672 1 83.69 125 SER B O 1
ATOM 2113 N N . LYS B 1 126 ? -18.375 -4.895 -12.508 1 83.5 126 LYS B N 1
ATOM 2114 C CA . LYS B 1 126 ? -17.938 -4.902 -13.898 1 83.5 126 LYS B CA 1
ATOM 2115 C C . LYS B 1 126 ? -17.719 -3.484 -14.422 1 83.5 126 LYS B C 1
ATOM 2117 O O . LYS B 1 126 ? -17.312 -3.291 -15.562 1 83.5 126 LYS B O 1
ATOM 2122 N N . GLU B 1 127 ? -17.906 -2.531 -13.594 1 89 127 GLU B N 1
ATOM 2123 C CA . GLU B 1 127 ? -17.734 -1.146 -14.031 1 89 127 GLU B CA 1
ATOM 2124 C C . GLU B 1 127 ? -16.266 -0.778 -14.133 1 89 127 GLU B C 1
ATOM 2126 O O . GLU B 1 127 ? -15.445 -1.243 -13.336 1 89 127 GLU B O 1
ATOM 2131 N N . PRO B 1 128 ? -15.969 -0.004 -15.125 1 92.38 128 PRO B N 1
ATOM 2132 C CA . PRO B 1 128 ? -14.57 0.426 -15.281 1 92.38 128 PRO B CA 1
ATOM 2133 C C . PRO B 1 128 ? -14.117 1.365 -14.164 1 92.38 128 PRO B C 1
ATOM 2135 O O . PRO B 1 128 ? -14.953 2.025 -13.531 1 92.38 128 PRO B O 1
ATOM 2138 N N . ASP B 1 129 ? -12.805 1.43 -13.977 1 95.06 129 ASP B N 1
ATOM 2139 C CA . ASP B 1 129 ? -12.234 2.398 -13.047 1 95.06 129 ASP B CA 1
ATOM 2140 C C . ASP B 1 129 ? -12.617 3.826 -13.438 1 95.06 129 ASP B C 1
ATOM 2142 O O . ASP B 1 129 ? -12.734 4.137 -14.625 1 95.06 129 ASP B O 1
ATOM 2146 N N . GLU B 1 130 ? -12.891 4.629 -12.461 1 97.12 130 GLU B N 1
ATOM 2147 C CA . GLU B 1 130 ? -13.07 6.062 -12.664 1 97.12 130 GLU B CA 1
ATOM 2148 C C . GLU B 1 130 ? -11.828 6.844 -12.266 1 97.12 130 GLU B C 1
ATOM 2150 O O . GLU B 1 130 ? -11.32 6.68 -11.156 1 97.12 130 GLU B O 1
ATOM 2155 N N . THR B 1 131 ? -11.352 7.656 -13.172 1 97.44 131 THR B N 1
ATOM 2156 C CA . THR B 1 131 ? -10.164 8.461 -12.891 1 97.44 131 THR B CA 1
ATOM 2157 C C . THR B 1 131 ? -10.516 9.945 -12.852 1 97.44 131 THR B C 1
ATOM 2159 O O . THR B 1 131 ? -11.242 10.438 -13.711 1 97.44 131 THR B O 1
ATOM 2162 N N . PHE B 1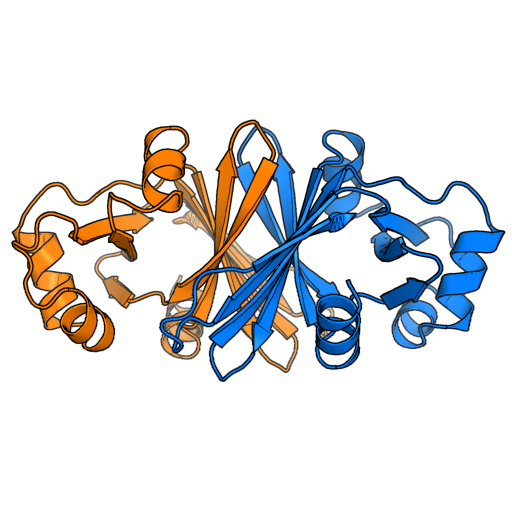 132 ? -10.016 10.586 -11.805 1 97.31 132 PHE B N 1
ATOM 2163 C CA . PHE B 1 132 ? -10.203 12.016 -11.609 1 97.31 132 PHE B CA 1
ATOM 2164 C C . PHE B 1 132 ? -8.852 12.727 -11.516 1 97.31 132 PHE B C 1
ATOM 2166 O O . PHE B 1 132 ? -7.898 12.188 -10.953 1 97.31 132 PHE B O 1
ATOM 2173 N N . THR B 1 133 ? -8.805 13.891 -12.102 1 97.06 133 THR B N 1
ATOM 2174 C CA . THR B 1 133 ? -7.629 14.734 -11.922 1 97.06 133 THR B CA 1
ATOM 2175 C C . THR B 1 133 ? -7.941 15.906 -11 1 97.06 133 THR B C 1
ATOM 2177 O O . THR B 1 133 ? -9.016 16.5 -11.086 1 97.06 133 THR B O 1
ATOM 2180 N N . PHE B 1 134 ? -7.07 16.234 -10.258 1 96.75 134 PHE B N 1
ATOM 2181 C CA . PHE B 1 134 ? -7.25 17.375 -9.359 1 96.75 134 PHE B CA 1
ATOM 2182 C C . PHE B 1 134 ? -5.949 18.156 -9.203 1 96.75 134 PHE B C 1
ATOM 2184 O O . PHE B 1 134 ? -4.867 17.625 -9.461 1 96.75 134 PHE B O 1
#

Radius of gyration: 18.85 Å; Cα contacts (8 Å, |Δi|>4): 592; chains: 2; bounding box: 34×54×44 Å

Foldseek 3Di:
DVVQVVVCVVPFWWWKWFDDPNRIDIDIFGQQDDDPQKGKGKDFCVDPVNVRCVVPQWMKTWTADPQGKIKIWIDGKDKDDDLVVLQVSCVRGVVLCVVQVGSVRVRIIMMIDRWTKMWIDGPPDPDDIDMDTD/DVVQVVVCVVPFWWWKWFDDPNRIDIDIFGQQDDDPQKGKGKDFCVDPVNVRCVVPQWMKTWTADPQGKIKIWIDGKDKDDDLVVLQVSCVRGVVLCVVQVGSVRVRIIMMIDRWTKMWIDGPPDPDDIDMDTD

Sequence (268 aa):
MDKIIDFLEKNNVGVLTTSENNKPHGRPQHIHLIKDGKFYFTTANVKKAYTQLKENPYIEFIVTTQDYVTVRINGKIEFADNLAEKQLIIDNAPLVKKGYETAENPIFEVFYLQHGEAIYSNLLSKEPDETFTFMDKIIDFLEKNNVGVLTTSENNKPHGRPQHIHLIKDGKFYFTTANVKKAYTQLKENPYIEFIVTTQDYVTVRINGKIEFADNLAEKQLIIDNAPLVKKGYETAENPIFEVFYLQHGEAIYSNLLSKEPDETFTF

Secondary structure (DSSP, 8-state):
-HHHHHHHHH--EEEEEEEETTEEEEEEEE--EEETTEEEEEEETTSHHHHHHHH--EEEEEEE-TT-EEEEEEEEEEE--SHHHHHHHHHH-HHHHHHH-STT-TTEEEEEEEEEEEEEEETTSSSPPEEEE-/-HHHHHHHHH--EEEEEEEETTEEEEEEEE--EEETTEEEEEEETTSHHHHHHHH--EEEEEEE-TT-EEEEEEEEEEE--SHHHHHHHHHH-HHHHHHH-STT-TTEEEEEEEEEEEEEEETTSSSPPEEEE-

InterPro domains:
  IPR011576 Pyridoxamine 5'-phosphate oxidase, N-terminal [PF01243] (2-86)
  IPR012349 FMN-binding split barrel [G3DSA:2.30.110.10] (1-134)

pLDDT: mean 96.43, std 2.97, range [83.5, 98.88]

Nearest PDB structures (foldseek):
  2ig6-assembly1_A  TM=9.090E-01  e=8.456E-12  Clostridium acetobutylicum
  2ig6-assembly1_B  TM=9.060E-01  e=3.668E-11  Clostridium acetobutylicum
  2i02-assembly1_A  TM=8.030E-01  e=2.284E-08  Nostoc punctiforme PCC 73102
  2a2j-assembly1_B  TM=5.697E-01  e=1.073E-05  Mycobacterium tuberculosis
  6vna-assembly1_C  TM=7.335E-01  e=6.241E-04  Paracoccus denitrificans PD1222

Solvent-accessible surface area (backbone atoms only — not comparable to full-atom values): 14124 Å² total; per-residue (Å²): 109,65,70,57,52,56,50,40,71,77,47,36,65,30,37,39,27,32,18,54,97,42,32,26,46,73,42,81,38,55,59,56,44,78,57,96,71,26,45,31,38,72,50,43,65,85,41,67,67,40,56,37,38,72,76,34,40,32,32,26,38,40,31,68,49,95,78,42,39,32,41,35,39,35,36,53,48,47,68,60,86,50,62,66,60,37,38,53,45,43,76,65,20,66,71,55,21,71,74,51,65,49,54,77,36,86,46,62,39,41,33,29,39,58,44,37,41,37,37,42,38,39,75,81,46,92,60,75,69,44,78,43,76,77,110,64,70,57,51,56,51,39,72,76,47,37,65,29,36,39,26,32,18,56,96,42,32,26,47,71,40,84,38,56,60,56,45,77,57,96,69,26,45,30,38,72,51,43,64,85,40,67,66,40,56,38,40,74,75,34,41,32,31,25,38,40,30,68,51,97,79,40,39,32,42,36,39,34,35,54,47,47,68,61,86,49,62,66,60,37,37,51,45,43,74,66,19,66,70,53,21,72,74,51,66,50,53,79,34,86,47,60,40,41,33,30,38,56,44,34,39,35,38,43,37,40,75,81,47,91,59,74,70,44,78,43,76,78

Organism: NCBI:txid704125